Protein AF-0000000066426179 (afdb_homodimer)

Secondary structure (DSSP, 8-state):
-EEE-SHHHHHHHHHHHHHH-TT--HHHHHHHHHHHHHHH--EEEEEEETTEEEEEEEEEE---TT-SSEEEEEEEEE-GGGTTSSHHHHHHHHHHHHHHHTT--EEEEEEETT-HHHHHIIIIIT--EEEEEEEEEE---/-EEE-SHHHHHHHHHHHHHH-TT--HHHHHHHHHHHHHHH--EEEEEEETTEEEEEEEEEE---TT-SSEEEEEEEEE-GGGTTSSHHHHHHHHHHHHHHHTT--EEEEEEETT-HHHHHIIIIIT--EEEEEEEEEE---

Nearest PDB structures (foldseek):
  3bj7-assembly2_C  TM=7.768E-01  e=8.039E-07  Mus musculus
  2fxf-assembly1_B  TM=7.126E-01  e=2.229E-07  Homo sapiens
  2b3v-assembly1_A  TM=7.298E-01  e=7.539E-07  Homo sapiens
  2fxf-assembly1_A  TM=7.348E-01  e=9.139E-07  Homo sapiens
  6yug-assembly1_B  TM=6.912E-01  e=7.113E-06  Cryptosporidium parvum Iowa II

Radius of gyration: 19.31 Å; Cα contacts (8 Å, |Δi|>4): 529; chains: 2; bounding box: 35×58×43 Å

Foldseek 3Di:
DDWDDDLVVLLQCVVQVCVVVVPADSVNSVVVQVVCCVPFVKIKDFDDDPHHTFKMWIWTFDDDDVADGEIEIEDITGHPVCPPVCPSLVVVVVVVVVSVVVPHDYYDYDDDPPPVVVVCCCVVRVPDDDDDDDDDDDPPD/DDWDDDLVVLLQCVVQVCVVVVPADSVNSVVVQVVCCVPFVKIKDFDDDPHHTFKMWIWTFDDDDVADGEIEIEDITGPPVCPPVCPRLVVVVVVVVVSVVVPHDYYDYDDDPPPVVVVCCCVVRVPDDDDDDDDDDDPPD

Solvent-accessible surface area (backbone atoms only — not comparable to full-atom values): 15298 Å² total; per-residue (Å²): 115,42,76,59,78,51,68,70,56,49,61,68,42,39,69,54,50,31,75,73,38,73,87,57,47,71,67,55,47,56,51,46,50,51,49,17,32,74,54,39,57,40,45,38,34,31,36,67,57,98,92,39,74,47,30,39,36,29,33,25,68,42,72,47,90,90,50,64,54,25,36,28,47,76,42,76,41,55,38,79,92,53,60,93,67,55,55,62,59,56,47,52,50,51,51,49,52,52,40,40,74,72,60,31,29,27,41,36,36,72,44,50,68,82,45,55,68,58,50,47,45,39,37,75,74,67,61,32,39,81,51,25,35,28,34,38,34,81,52,61,124,116,44,77,62,80,51,68,70,56,49,62,68,44,39,70,55,51,32,76,74,39,74,86,57,47,71,67,55,48,54,53,46,51,51,50,17,32,75,52,38,58,39,46,39,34,32,36,65,56,98,91,38,75,46,29,39,36,29,33,24,68,43,70,48,90,90,50,65,56,23,36,30,46,76,41,76,42,54,38,77,92,53,61,94,68,54,54,61,60,56,48,52,50,50,51,50,52,51,39,40,74,71,61,29,28,28,39,34,36,68,47,49,69,82,44,55,67,58,50,47,44,39,38,76,73,66,61,32,39,81,52,26,32,28,34,38,33,81,52,59,124

Sequence (282 aa):
MKEIKLKEDLEKIYPLIKQLRNNLSLKDFLDKIQLATQTQHYKLFAYENEGSYKAACGVMPFNVLYHNHCLYICDFVVDEALRGKGIGQAFLKKIQIWAKDQGYEELELSSSFFRTQAHEFYIQKMGFEKSGFVFKKNIKLMKEIKLKEDLEKIYPLIKQLRNNLSLKDFLDKIQLATQTQHYKLFAYENEGSYKAACGVMPFNVLYHNHCLYICDFVVDEALRGKGIGQAFLKKIQIWAKDQGYEELELSSSFFRTQAHEFYIQKMGFEKSGFVFKKNIKL

pLDDT: mean 96.59, std 4.01, range [59.47, 98.81]

Structure (mmCIF, N/CA/C/O backbone):
data_AF-0000000066426179-model_v1
#
loop_
_entity.id
_entity.type
_entity.pdbx_description
1 polymer Acetyltransferase
#
loop_
_atom_site.group_PDB
_atom_site.id
_atom_site.type_symbol
_atom_site.label_atom_id
_atom_site.label_alt_id
_atom_site.label_comp_id
_atom_site.label_asym_id
_atom_site.label_entity_id
_atom_site.label_seq_id
_atom_site.pdbx_PDB_ins_code
_atom_site.Cartn_x
_atom_site.Cartn_y
_atom_site.Cartn_z
_atom_site.occupancy
_atom_site.B_iso_or_equiv
_atom_site.auth_seq_id
_atom_site.auth_comp_id
_atom_site.auth_asym_id
_atom_site.auth_atom_id
_atom_site.pdbx_PDB_model_num
ATOM 1 N N . MET A 1 1 ? -0.173 15.266 19.703 1 93.62 1 MET A N 1
ATOM 2 C CA . MET A 1 1 ? -0.679 14.406 18.641 1 93.62 1 MET A CA 1
ATOM 3 C C . MET A 1 1 ? -2.039 13.82 19.016 1 93.62 1 MET A C 1
ATOM 5 O O . MET A 1 1 ? -2.232 13.352 20.141 1 93.62 1 MET A O 1
ATOM 9 N N . LYS A 1 2 ? -2.947 13.969 18.078 1 94.56 2 LYS A N 1
ATOM 10 C CA . LYS A 1 2 ? -4.297 13.469 18.344 1 94.56 2 LYS A CA 1
ATOM 11 C C . LYS A 1 2 ? -4.844 12.711 17.141 1 94.56 2 LYS A C 1
ATOM 13 O O . LYS A 1 2 ? -4.629 13.125 15.992 1 94.56 2 LYS A O 1
ATOM 18 N N . GLU A 1 3 ? -5.555 11.594 17.453 1 97.25 3 GLU A N 1
ATOM 19 C CA . GLU A 1 3 ? -6.281 10.906 16.391 1 97.25 3 GLU A CA 1
ATOM 20 C C . GLU A 1 3 ? -7.578 11.633 16.047 1 97.25 3 GLU A C 1
ATOM 22 O O . GLU A 1 3 ? -8.344 12 16.938 1 97.25 3 GLU A O 1
ATOM 27 N N . ILE A 1 4 ? -7.832 11.859 14.852 1 97.31 4 ILE A N 1
ATOM 28 C CA . ILE A 1 4 ? -8.992 12.609 14.391 1 97.31 4 ILE A CA 1
ATOM 29 C C . ILE A 1 4 ? -10.109 11.648 14.008 1 97.31 4 ILE A C 1
ATOM 31 O O . ILE A 1 4 ? -9.953 10.836 13.086 1 97.31 4 ILE A O 1
ATOM 35 N N . LYS A 1 5 ? -11.273 11.781 14.617 1 93.94 5 LYS A N 1
ATOM 36 C CA . LYS A 1 5 ? -12.383 10.859 14.367 1 93.94 5 LYS A CA 1
ATOM 37 C C . LYS A 1 5 ? -13.68 11.609 14.094 1 93.94 5 LYS A C 1
ATOM 39 O O . LYS A 1 5 ? -14.516 11.148 13.312 1 93.94 5 LYS A O 1
ATOM 44 N N . LEU A 1 6 ? -13.766 12.773 14.727 1 94.06 6 LEU A N 1
ATOM 45 C CA . LEU A 1 6 ? -15 13.531 14.609 1 94.06 6 LEU A CA 1
ATOM 46 C C . LEU A 1 6 ? -15.07 14.258 13.266 1 94.06 6 LEU A C 1
ATOM 48 O O . LEU A 1 6 ? -14.062 14.812 12.812 1 94.06 6 LEU A O 1
ATOM 52 N N . LYS A 1 7 ? -16.25 14.297 12.734 1 95.56 7 LYS A N 1
ATOM 53 C CA . LYS A 1 7 ? -16.453 14.945 11.438 1 95.56 7 LYS A CA 1
ATOM 54 C C . LYS A 1 7 ? -16.031 16.406 11.484 1 95.56 7 LYS A C 1
ATOM 56 O O . LYS A 1 7 ? -15.422 16.922 10.539 1 95.56 7 LYS A O 1
ATOM 61 N N . GLU A 1 8 ? -16.344 17.062 12.539 1 95.31 8 GLU A N 1
ATOM 62 C CA . GLU A 1 8 ? -16 18.484 12.672 1 95.31 8 GLU A CA 1
ATOM 63 C C . GLU A 1 8 ? -14.492 18.688 12.609 1 95.31 8 GLU A C 1
ATOM 65 O O . GLU A 1 8 ? -14.016 19.672 12.023 1 95.31 8 GLU A O 1
ATOM 70 N N . ASP A 1 9 ? -13.75 17.859 13.234 1 96 9 ASP A N 1
ATOM 71 C CA . ASP A 1 9 ? -12.297 17.953 13.211 1 96 9 ASP A CA 1
ATOM 72 C C . ASP A 1 9 ? -11.742 17.641 11.82 1 96 9 ASP A C 1
ATOM 74 O O . ASP A 1 9 ? -10.758 18.234 11.391 1 96 9 ASP A O 1
ATOM 78 N N . LEU A 1 10 ? -12.438 16.688 11.156 1 97.75 10 LEU A N 1
ATOM 79 C CA . LEU A 1 10 ? -12.039 16.359 9.789 1 97.75 10 LEU A CA 1
ATOM 80 C C . LEU A 1 10 ? -12.203 17.578 8.875 1 97.75 10 LEU A C 1
ATOM 82 O O . LEU A 1 10 ? -11.336 17.859 8.039 1 97.75 10 LEU A O 1
ATOM 86 N N . GLU A 1 11 ? -13.25 18.266 9.047 1 97.56 11 GLU A N 1
ATOM 87 C CA . GLU A 1 11 ? -13.492 19.469 8.258 1 97.56 11 GLU A CA 1
ATOM 88 C C . GLU A 1 11 ? -12.445 20.531 8.547 1 97.56 11 GLU A C 1
ATOM 90 O O . GLU A 1 11 ? -12.008 21.25 7.641 1 97.56 11 GLU A O 1
ATOM 95 N N . LYS A 1 12 ? -12.016 20.625 9.773 1 95.94 12 LYS A N 1
ATOM 96 C CA . LYS A 1 12 ? -11.031 21.609 10.188 1 95.94 12 LYS A CA 1
ATOM 97 C C . LYS A 1 12 ? -9.648 21.281 9.625 1 95.94 12 LYS A C 1
ATOM 99 O O . LYS A 1 12 ? -8.859 22.172 9.328 1 95.94 12 LYS A O 1
ATOM 104 N N . ILE A 1 13 ? -9.406 20.031 9.445 1 97.31 13 ILE A N 1
ATOM 105 C CA . ILE A 1 13 ? -8.078 19.609 9.016 1 97.31 13 ILE A CA 1
ATOM 106 C C . ILE A 1 13 ? -8 19.609 7.492 1 97.31 13 ILE A C 1
ATOM 108 O O . ILE A 1 13 ? -6.91 19.578 6.922 1 97.31 13 ILE A O 1
ATOM 112 N N . TYR A 1 14 ? -9.125 19.703 6.832 1 97.62 14 TYR A N 1
ATOM 113 C CA . TYR A 1 14 ? -9.242 19.562 5.387 1 97.62 14 TYR A CA 1
ATOM 114 C C . TYR A 1 14 ? -8.352 20.562 4.66 1 97.62 14 TYR A C 1
ATOM 116 O O . TYR A 1 14 ? -7.66 20.203 3.703 1 97.62 14 TYR A O 1
ATOM 124 N N . PRO A 1 15 ? -8.273 21.812 5.129 1 96.81 15 PRO A N 1
ATOM 125 C CA . PRO A 1 15 ? -7.398 22.75 4.422 1 96.81 15 PRO A CA 1
ATOM 126 C C . PRO A 1 15 ? -5.938 22.297 4.402 1 96.81 15 PRO A C 1
ATOM 128 O O . PRO A 1 15 ? -5.223 22.562 3.432 1 96.81 15 PRO A O 1
ATOM 131 N N . LEU A 1 16 ? -5.562 21.656 5.395 1 97.31 16 LEU A N 1
ATOM 132 C CA . LEU A 1 16 ? -4.207 21.109 5.461 1 97.31 16 LEU A CA 1
ATOM 133 C C . LEU A 1 16 ? -4.039 19.969 4.477 1 97.31 16 LEU A C 1
ATOM 135 O O . LEU A 1 16 ? -3.064 19.922 3.723 1 97.31 16 LEU A O 1
ATOM 139 N N . ILE A 1 17 ? -4.992 19.016 4.445 1 98.12 17 ILE A N 1
ATOM 140 C CA . ILE A 1 17 ? -4.965 17.875 3.551 1 98.12 17 ILE A CA 1
ATOM 141 C C . ILE A 1 17 ? -4.973 18.344 2.1 1 98.12 17 ILE A C 1
ATOM 143 O O . ILE A 1 17 ? -4.316 17.75 1.241 1 98.12 17 ILE A O 1
ATOM 147 N N . LYS A 1 18 ? -5.633 19.391 1.866 1 97.88 18 LYS A N 1
ATOM 148 C CA . LYS A 1 18 ? -5.758 19.938 0.52 1 97.88 18 LYS A CA 1
ATOM 149 C C . LYS A 1 18 ? -4.402 20.391 -0.017 1 97.88 18 LYS A C 1
ATOM 151 O O . LYS A 1 18 ? -4.168 20.375 -1.228 1 97.88 18 LYS A O 1
ATOM 156 N N . GLN A 1 19 ? -3.514 20.812 0.847 1 97.44 19 GLN A N 1
ATOM 157 C CA . GLN A 1 19 ? -2.168 21.188 0.425 1 97.44 19 GLN A CA 1
ATOM 158 C C . GLN A 1 19 ? -1.434 20 -0.181 1 97.44 19 GLN A C 1
ATOM 160 O O . GLN A 1 19 ? -0.582 20.156 -1.056 1 97.44 19 GLN A O 1
ATOM 165 N N . LEU A 1 20 ? -1.775 18.797 0.271 1 96.88 20 LEU A N 1
ATOM 166 C CA . LEU A 1 20 ? -1.165 17.562 -0.194 1 96.88 20 LEU A CA 1
ATOM 167 C C . LEU A 1 20 ? -1.936 16.984 -1.377 1 96.88 20 LEU A C 1
ATOM 169 O O . LEU A 1 20 ? -1.336 16.469 -2.326 1 96.88 20 LEU A O 1
ATOM 173 N N . ARG A 1 21 ? -3.234 17.047 -1.264 1 97.38 21 ARG A N 1
ATOM 174 C CA . ARG A 1 21 ? -4.18 16.547 -2.254 1 97.38 21 ARG A CA 1
ATOM 175 C C . ARG A 1 21 ? -4.984 17.688 -2.871 1 97.38 21 ARG A C 1
ATOM 177 O O . ARG A 1 21 ? -6.16 17.859 -2.551 1 97.38 21 ARG A O 1
ATOM 184 N N . ASN A 1 22 ? -4.438 18.312 -3.756 1 94.94 22 ASN A N 1
ATOM 185 C CA . ASN A 1 22 ? -4.98 19.578 -4.23 1 94.94 22 ASN A CA 1
ATOM 186 C C . ASN A 1 22 ? -6.27 19.375 -5.02 1 94.94 22 ASN A C 1
ATOM 188 O O . ASN A 1 22 ? -7.094 20.297 -5.113 1 94.94 22 ASN A O 1
ATOM 192 N N . ASN A 1 23 ? -6.543 18.156 -5.52 1 94.81 23 ASN A N 1
ATOM 193 C CA . ASN A 1 23 ? -7.73 17.922 -6.328 1 94.81 23 ASN A CA 1
ATOM 194 C C . ASN A 1 23 ? -8.82 17.203 -5.535 1 94.81 23 ASN A C 1
ATOM 196 O O . ASN A 1 23 ? -9.812 16.75 -6.102 1 94.81 23 ASN A O 1
ATOM 200 N N . LEU A 1 24 ? -8.656 17.109 -4.324 1 97.62 24 LEU A N 1
ATOM 201 C CA . LEU A 1 24 ? -9.586 16.391 -3.467 1 97.62 24 LEU A CA 1
ATOM 202 C C . LEU A 1 24 ? -10.633 17.328 -2.873 1 97.62 24 LEU A C 1
ATOM 204 O O . LEU A 1 24 ? -10.281 18.266 -2.145 1 97.62 24 LEU A O 1
ATOM 208 N N . SER A 1 25 ? -11.906 17.156 -3.127 1 98.12 25 SER A N 1
ATOM 209 C CA . SER A 1 25 ? -12.977 17.953 -2.535 1 98.12 25 SER A CA 1
ATOM 210 C C . SER A 1 25 ? -13.227 17.562 -1.084 1 98.12 25 SER A C 1
ATOM 212 O O . SER A 1 25 ? -12.836 16.469 -0.661 1 98.12 25 SER A O 1
ATOM 214 N N . LEU A 1 26 ? -13.867 18.422 -0.379 1 98.19 26 LEU A N 1
ATOM 215 C CA . LEU A 1 26 ? -14.219 18.109 1.003 1 98.19 26 LEU A CA 1
ATOM 216 C C . LEU A 1 26 ? -15.109 16.875 1.074 1 98.19 26 LEU A C 1
ATOM 218 O O . LEU A 1 26 ? -14.891 16 1.912 1 98.19 26 LEU A O 1
ATOM 222 N N . LYS A 1 27 ? -16.062 16.812 0.194 1 98.12 27 LYS A N 1
ATOM 223 C CA . LYS A 1 27 ? -16.969 15.672 0.171 1 98.12 27 LYS A CA 1
ATOM 224 C C . LYS A 1 27 ? -16.203 14.375 -0.084 1 98.12 27 LYS A C 1
ATOM 226 O O . LYS A 1 27 ? -16.406 13.383 0.627 1 98.12 27 LYS A O 1
ATOM 231 N N . ASP A 1 28 ? -15.359 14.359 -1.088 1 97.81 28 ASP A N 1
ATOM 232 C CA . ASP A 1 28 ? -14.57 13.172 -1.404 1 97.81 28 ASP A CA 1
ATOM 233 C C . ASP A 1 28 ? -13.648 12.797 -0.241 1 97.81 28 ASP A C 1
ATOM 235 O O . ASP A 1 28 ? -13.469 11.617 0.053 1 97.81 28 ASP A O 1
ATOM 239 N N . PHE A 1 29 ? -13.055 13.891 0.283 1 98.44 29 PHE A N 1
ATOM 240 C CA . PHE A 1 29 ? -12.188 13.664 1.438 1 98.44 29 PHE A CA 1
ATOM 241 C C . PHE A 1 29 ? -12.938 12.914 2.535 1 98.44 29 PHE A C 1
ATOM 243 O O . PHE A 1 29 ? -12.484 11.875 3.004 1 98.44 29 PHE A O 1
ATOM 250 N N . LEU A 1 30 ? -14.055 13.344 2.912 1 98.31 30 LEU A N 1
ATOM 251 C CA . LEU A 1 30 ? -14.844 12.742 3.98 1 98.31 30 LEU A CA 1
ATOM 252 C C . LEU A 1 30 ? -15.289 11.336 3.598 1 98.31 30 LEU A C 1
ATOM 254 O O . LEU A 1 30 ? -15.219 10.414 4.414 1 98.31 30 LEU A O 1
ATOM 258 N N . ASP A 1 31 ? -15.695 11.125 2.385 1 97.94 31 ASP A N 1
ATOM 259 C CA . ASP A 1 31 ? -16.141 9.82 1.907 1 97.94 31 ASP A CA 1
ATOM 260 C C . ASP A 1 31 ? -14.984 8.812 1.929 1 97.94 31 ASP A C 1
ATOM 262 O O . ASP A 1 31 ? -15.148 7.676 2.367 1 97.94 31 ASP A O 1
ATOM 266 N N . LYS A 1 32 ? -13.891 9.273 1.475 1 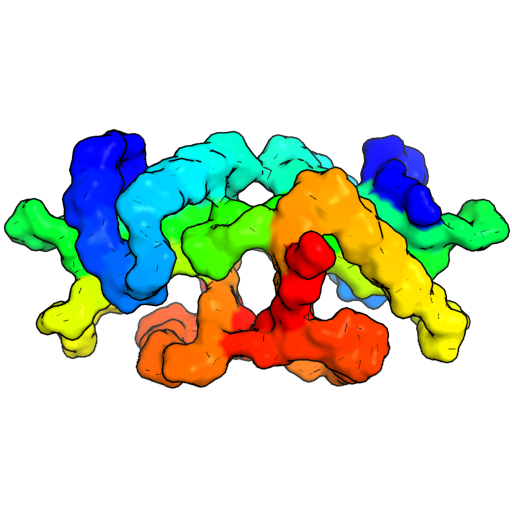98 32 LYS A N 1
ATOM 267 C CA . LYS A 1 32 ? -12.734 8.383 1.376 1 98 32 LYS A CA 1
ATOM 268 C C . LYS A 1 32 ? -12.227 7.988 2.758 1 98 32 LYS A C 1
ATOM 270 O O . LYS A 1 32 ? -11.867 6.832 2.988 1 98 32 LYS A O 1
ATOM 275 N N . ILE A 1 33 ? -12.133 8.945 3.646 1 98 33 ILE A N 1
ATOM 276 C CA . ILE A 1 33 ? -11.68 8.648 5 1 98 33 ILE A CA 1
ATOM 277 C C . ILE A 1 33 ? -12.625 7.637 5.648 1 98 33 ILE A C 1
ATOM 279 O O . ILE A 1 33 ? -12.18 6.68 6.285 1 98 33 ILE A O 1
ATOM 283 N N . GLN A 1 34 ? -13.867 7.879 5.484 1 97.5 3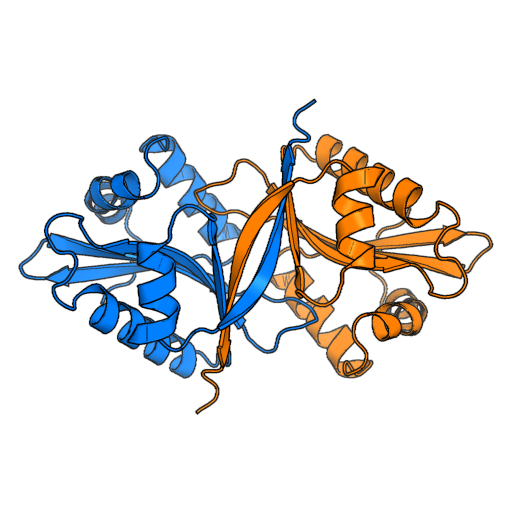4 GLN A N 1
ATOM 284 C CA . GLN A 1 34 ? -14.859 6.961 6.043 1 97.5 34 GLN A CA 1
ATOM 285 C C . GLN A 1 34 ? -14.672 5.551 5.488 1 97.5 34 GLN A C 1
ATOM 287 O O . GLN A 1 34 ? -14.641 4.578 6.246 1 97.5 34 GLN A O 1
ATOM 292 N N . LEU A 1 35 ? -14.555 5.477 4.215 1 97.19 35 LEU A N 1
ATOM 293 C CA . LEU A 1 35 ? -14.375 4.18 3.57 1 97.19 35 LEU A CA 1
ATOM 294 C C . LEU A 1 35 ? -13.102 3.498 4.062 1 97.19 35 LEU A C 1
ATOM 296 O O . LEU A 1 35 ? -13.133 2.328 4.457 1 97.19 35 LEU A O 1
ATOM 300 N N . ALA A 1 36 ? -12.039 4.234 4.043 1 97.44 36 ALA A N 1
ATOM 301 C CA . ALA A 1 36 ? -10.75 3.684 4.441 1 97.44 36 ALA A CA 1
ATOM 302 C C . ALA A 1 36 ? -10.773 3.229 5.898 1 97.44 36 ALA A C 1
ATOM 304 O O . ALA A 1 36 ? -10.227 2.174 6.234 1 97.44 36 ALA A O 1
ATOM 305 N N . THR A 1 37 ? -11.344 4.062 6.75 1 97.38 37 THR A N 1
ATOM 306 C CA . THR A 1 37 ? -11.445 3.727 8.164 1 97.38 37 THR A CA 1
ATOM 307 C C . THR A 1 37 ? -12.234 2.436 8.359 1 97.38 37 THR A C 1
ATOM 309 O O . THR A 1 37 ? -11.812 1.554 9.117 1 97.38 37 THR A O 1
ATOM 312 N N . GLN A 1 38 ? -13.266 2.273 7.645 1 95.62 38 GLN A N 1
ATOM 313 C CA . GLN A 1 38 ? -14.188 1.157 7.82 1 95.62 38 GLN A CA 1
ATOM 314 C C . GLN A 1 38 ? -13.625 -0.124 7.215 1 95.62 38 GLN A C 1
ATOM 316 O O . GLN A 1 38 ? -13.891 -1.222 7.707 1 95.62 38 GLN A O 1
ATOM 321 N N . THR A 1 39 ? -12.82 0.035 6.238 1 95.38 39 THR A N 1
ATOM 322 C CA . THR A 1 39 ? -12.477 -1.157 5.473 1 95.38 39 THR A CA 1
ATOM 323 C C . THR A 1 39 ? -11.016 -1.543 5.703 1 95.38 39 THR A C 1
ATOM 325 O O . THR A 1 39 ? -10.633 -2.689 5.473 1 95.38 39 THR A O 1
ATOM 328 N N . GLN A 1 40 ? -10.227 -0.586 6.129 1 96.69 40 GLN A N 1
ATOM 329 C CA . GLN A 1 40 ? -8.805 -0.89 6.18 1 96.69 40 GLN A CA 1
ATOM 330 C C . GLN A 1 40 ? -8.172 -0.357 7.465 1 96.69 40 GLN A C 1
ATOM 332 O O . GLN A 1 40 ? -6.949 -0.242 7.562 1 96.69 40 GLN A O 1
ATOM 337 N N . HIS A 1 41 ? -8.977 0.125 8.383 1 97.12 41 HIS A N 1
ATOM 338 C CA . HIS A 1 41 ? -8.531 0.587 9.695 1 97.12 41 HIS A CA 1
ATOM 339 C C . HIS A 1 41 ? -7.594 1.781 9.57 1 97.12 41 HIS A C 1
ATOM 341 O O . HIS A 1 41 ? -6.586 1.86 10.281 1 97.12 41 HIS A O 1
ATOM 347 N N . TYR A 1 42 ? -7.934 2.566 8.617 1 97.88 42 TYR A N 1
ATOM 348 C CA . TYR A 1 42 ? -7.23 3.832 8.445 1 97.88 42 TYR A CA 1
ATOM 349 C C . TYR A 1 42 ? -7.418 4.727 9.664 1 97.88 42 TYR A C 1
ATOM 351 O O . TYR A 1 42 ? -8.508 4.777 10.242 1 97.88 42 TYR A O 1
ATOM 359 N N . LYS A 1 43 ? -6.355 5.402 10.07 1 98.44 43 LYS A N 1
ATOM 360 C CA . LYS A 1 43 ? -6.387 6.41 11.125 1 98.44 43 LYS A CA 1
ATOM 361 C C . LYS A 1 43 ? -5.727 7.707 10.664 1 98.44 43 LYS A C 1
ATOM 363 O O . LYS A 1 43 ? -4.695 7.68 9.992 1 98.44 43 LYS A O 1
ATOM 368 N N . LEU A 1 44 ? -6.316 8.781 11.008 1 98.69 44 LEU A N 1
ATOM 369 C CA . LEU A 1 44 ? -5.742 10.102 10.758 1 98.69 44 LEU A CA 1
ATOM 370 C C . LEU A 1 44 ? -5.316 10.766 12.062 1 98.69 44 LEU A C 1
ATOM 372 O O . LEU A 1 44 ? -6.109 10.867 13 1 98.69 44 LEU A O 1
ATOM 376 N N . PHE A 1 45 ? -4.043 11.125 12.078 1 98.69 45 PHE A N 1
ATOM 377 C CA . PHE A 1 45 ? -3.5 11.852 13.227 1 98.69 45 PHE A CA 1
ATOM 378 C C . PHE A 1 45 ? -3.191 13.297 12.859 1 98.69 45 PHE A C 1
ATOM 380 O O . PHE A 1 45 ? -2.863 13.586 11.703 1 98.69 45 PHE A O 1
ATOM 387 N N . ALA A 1 46 ? -3.27 14.148 13.805 1 98.12 46 ALA A N 1
ATOM 388 C CA . ALA A 1 46 ? -2.926 15.555 13.625 1 98.12 46 ALA A CA 1
ATOM 389 C C . ALA A 1 46 ? -1.967 16.031 14.711 1 98.12 46 ALA A C 1
ATOM 391 O O . ALA A 1 46 ? -2.031 15.562 15.852 1 98.12 46 ALA A O 1
ATOM 392 N N . TYR A 1 47 ? -1.046 16.844 14.273 1 96.88 47 TYR A N 1
ATOM 393 C CA . TYR A 1 47 ? -0.235 17.609 15.203 1 96.88 47 TYR A CA 1
ATOM 394 C C . TYR A 1 47 ? -0.875 18.969 15.492 1 96.88 47 TYR A C 1
ATOM 396 O O . TYR A 1 47 ? -0.997 19.812 14.594 1 96.88 47 TYR A O 1
ATOM 404 N N . GLU A 1 48 ? -1.276 19.109 16.719 1 91.38 48 GLU A N 1
ATOM 405 C CA . GLU A 1 48 ? -1.938 20.344 17.125 1 91.38 48 GLU A CA 1
ATOM 406 C C . GLU A 1 48 ? -1 21.234 17.922 1 91.38 48 GLU A C 1
ATOM 408 O O . GLU A 1 48 ? -0.3 20.766 18.828 1 91.38 48 GLU A O 1
ATOM 413 N N . ASN A 1 49 ? -0.901 22.453 17.484 1 87 49 ASN A N 1
ATOM 414 C CA . ASN A 1 49 ? -0.169 23.484 18.203 1 87 49 ASN A CA 1
ATOM 415 C C . ASN A 1 49 ? -0.94 24.797 18.25 1 87 49 ASN A C 1
ATOM 417 O O . ASN A 1 49 ? -1.376 25.297 17.203 1 87 49 ASN A O 1
ATOM 421 N N . GLU A 1 50 ? -1.111 25.375 19.5 1 86.81 50 GLU A N 1
ATOM 422 C CA . GLU A 1 50 ? -1.774 26.656 19.719 1 86.81 50 GLU A CA 1
ATOM 423 C C . GLU A 1 50 ? -3.172 26.672 19.109 1 86.81 50 GLU A C 1
ATOM 425 O O . GLU A 1 50 ? -3.547 27.625 18.422 1 86.81 50 GLU A O 1
ATOM 430 N N . GLY A 1 51 ? -3.918 25.531 19.062 1 83.62 51 GLY A N 1
ATOM 431 C CA . GLY A 1 51 ? -5.328 25.453 18.703 1 83.62 51 GLY A CA 1
ATOM 432 C C . GLY A 1 51 ? -5.559 25.156 17.234 1 83.62 51 GLY A C 1
ATOM 433 O O . GLY A 1 51 ? -6.699 25.172 16.766 1 83.62 51 GLY A O 1
ATOM 434 N N . SER A 1 52 ? -4.492 25.047 16.5 1 90.06 52 SER A N 1
ATOM 435 C CA . SER A 1 52 ? -4.641 24.734 15.086 1 90.06 52 SER A CA 1
ATOM 436 C C . SER A 1 52 ? -3.873 23.469 14.711 1 90.06 52 SER A C 1
ATOM 438 O O . SER A 1 52 ? -2.896 23.109 15.375 1 90.06 52 SER A O 1
ATOM 440 N N . TYR A 1 53 ? -4.355 22.844 13.672 1 94.62 53 TYR A N 1
ATOM 441 C CA . TYR A 1 53 ? -3.648 21.672 13.148 1 94.62 53 TYR A CA 1
ATOM 442 C C . TYR A 1 53 ? -2.514 22.094 12.219 1 94.62 53 TYR A C 1
ATOM 444 O O . TYR A 1 53 ? -2.742 22.781 11.227 1 94.62 53 TYR A O 1
ATOM 452 N N . LYS A 1 54 ? -1.297 21.688 12.531 1 97 54 LYS A N 1
ATOM 453 C CA . LYS A 1 54 ? -0.114 22.141 11.797 1 97 54 LYS A CA 1
ATOM 454 C C . LYS A 1 54 ? 0.403 21.047 10.875 1 97 54 LYS A C 1
ATOM 456 O O . LYS A 1 54 ? 1.126 21.312 9.914 1 97 54 LYS A O 1
ATOM 461 N N . ALA A 1 55 ? 0.057 19.844 11.188 1 98.44 55 ALA A N 1
ATOM 462 C CA . ALA A 1 55 ? 0.452 18.703 10.383 1 98.44 55 ALA A CA 1
ATOM 463 C C . ALA A 1 55 ? -0.56 17.562 10.516 1 98.44 55 ALA A C 1
ATOM 465 O O . ALA A 1 55 ? -1.346 17.531 11.461 1 98.44 55 ALA A O 1
ATOM 466 N N . ALA A 1 56 ? -0.589 16.688 9.547 1 98.56 56 ALA A N 1
ATOM 467 C CA . ALA A 1 56 ? -1.479 15.523 9.531 1 98.56 56 ALA A CA 1
ATOM 468 C C . ALA A 1 56 ? -0.778 14.297 8.953 1 98.56 56 ALA A C 1
ATOM 470 O O . ALA A 1 56 ? 0.098 14.43 8.094 1 98.56 56 ALA A O 1
ATOM 471 N N . CYS A 1 57 ? -1.157 13.172 9.453 1 98.75 57 CYS A N 1
ATOM 472 C CA . CYS A 1 57 ? -0.591 11.906 9 1 98.75 57 CYS A CA 1
ATOM 473 C C . CYS A 1 57 ? -1.652 10.812 8.969 1 98.75 57 CYS A C 1
ATOM 475 O O . CYS A 1 57 ? -2.27 10.516 9.992 1 98.75 57 CYS A O 1
ATOM 477 N N . GLY A 1 58 ? -1.931 10.336 7.828 1 98.69 58 GLY A N 1
ATOM 478 C CA . GLY A 1 58 ? -2.77 9.156 7.684 1 98.69 58 GLY A CA 1
ATOM 479 C C . GLY A 1 58 ? -1.98 7.859 7.668 1 98.69 58 GLY A C 1
ATOM 480 O O . GLY A 1 58 ? -0.917 7.781 7.051 1 98.69 58 GLY A O 1
ATOM 481 N N . VAL A 1 59 ? -2.492 6.867 8.391 1 98.81 59 VAL A N 1
ATOM 482 C CA . VAL A 1 59 ? -1.784 5.59 8.453 1 98.81 59 VAL A CA 1
ATOM 483 C C . VAL A 1 59 ? -2.785 4.441 8.398 1 98.81 59 VAL A C 1
ATOM 485 O O . VAL A 1 59 ? -3.969 4.621 8.695 1 98.81 59 VAL A O 1
ATOM 488 N N . MET A 1 60 ? -2.305 3.307 7.988 1 98.44 60 MET A N 1
ATOM 489 C CA . MET A 1 60 ? -3.1 2.084 8.039 1 98.44 60 MET A CA 1
ATOM 490 C C . MET A 1 60 ? -2.203 0.854 8.117 1 98.44 60 MET A C 1
ATOM 492 O O . MET A 1 60 ? -1.055 0.889 7.676 1 98.44 60 MET A O 1
ATOM 496 N N . PRO A 1 61 ? -2.725 -0.22 8.766 1 98.31 61 PRO A N 1
ATOM 497 C CA . PRO A 1 61 ? -1.974 -1.474 8.672 1 98.31 61 PRO A CA 1
ATOM 498 C C . PRO A 1 61 ? -1.727 -1.909 7.23 1 98.31 61 PRO A C 1
ATOM 500 O O . PRO A 1 61 ? -2.572 -1.684 6.363 1 98.31 61 PRO A O 1
ATOM 503 N N . PHE A 1 62 ? -0.623 -2.451 7 1 98.38 62 PHE A N 1
ATOM 504 C CA . PHE A 1 62 ? -0.248 -2.975 5.691 1 98.38 62 PHE A CA 1
ATOM 505 C C . PHE A 1 62 ? 0.157 -4.441 5.789 1 98.38 62 PHE A C 1
ATOM 507 O O . PHE A 1 62 ? 1.346 -4.766 5.754 1 98.38 62 PHE A O 1
ATOM 514 N N . ASN A 1 63 ? -0.864 -5.293 5.84 1 97.06 63 ASN A N 1
ATOM 515 C CA . ASN A 1 63 ? -0.659 -6.727 6.023 1 97.06 63 ASN A CA 1
ATOM 516 C C . ASN A 1 63 ? -0.436 -7.434 4.691 1 97.06 63 ASN A C 1
ATOM 518 O O . ASN A 1 63 ? -1.392 -7.879 4.055 1 97.06 63 ASN A O 1
ATOM 522 N N . VAL A 1 64 ? 0.791 -7.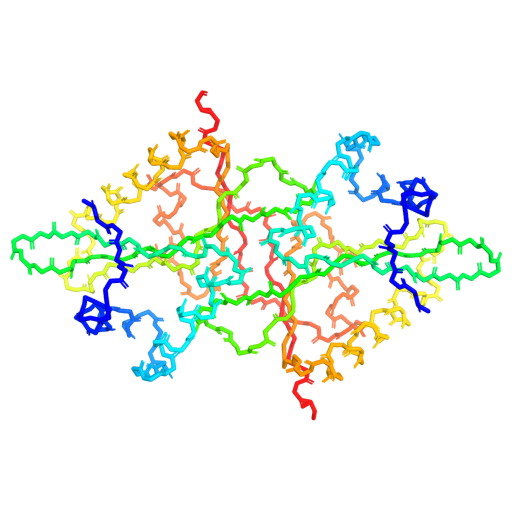523 4.332 1 96.44 64 VAL A N 1
ATOM 523 C CA . VAL A 1 64 ? 1.21 -8.203 3.109 1 96.44 64 VAL A CA 1
ATOM 524 C C . VAL A 1 64 ? 2.201 -9.312 3.449 1 96.44 64 VAL A C 1
ATOM 526 O O . VAL A 1 64 ? 2.684 -9.398 4.582 1 96.44 64 VAL A O 1
ATOM 529 N N . LEU A 1 65 ? 2.527 -10.086 2.494 1 96.88 65 LEU A N 1
ATOM 530 C CA . LEU A 1 65 ? 3.287 -11.305 2.754 1 96.88 65 LEU A CA 1
ATOM 531 C C . LEU A 1 65 ? 4.758 -10.992 2.992 1 96.88 65 LEU A C 1
ATOM 533 O O . LEU A 1 65 ? 5.488 -11.797 3.574 1 96.88 65 LEU A O 1
ATOM 537 N N . TYR A 1 66 ? 5.223 -9.844 2.568 1 94.94 66 TYR A N 1
ATOM 538 C CA . TYR A 1 66 ? 6.652 -9.57 2.67 1 94.94 66 TYR A CA 1
ATOM 539 C C . TYR A 1 66 ? 6.953 -8.688 3.873 1 94.94 66 TYR A C 1
ATOM 541 O O . TYR A 1 66 ? 8.094 -8.273 4.074 1 94.94 66 TYR A O 1
ATOM 549 N N . HIS A 1 67 ? 5.988 -8.352 4.652 1 94.56 67 HIS A N 1
ATOM 550 C CA . HIS A 1 67 ? 6.199 -7.543 5.848 1 94.56 67 HIS A CA 1
ATOM 551 C C . HIS A 1 67 ? 5.781 -8.297 7.105 1 94.56 67 HIS A C 1
ATOM 553 O O . HIS A 1 67 ? 4.988 -9.234 7.035 1 94.56 67 HIS A O 1
ATOM 559 N N . ASN A 1 68 ? 6.434 -7.871 8.125 1 92.88 68 ASN A N 1
ATOM 560 C CA . ASN A 1 68 ? 5.969 -8.25 9.453 1 92.88 68 ASN A CA 1
ATOM 561 C C . ASN A 1 68 ? 5.367 -7.062 10.195 1 92.88 68 ASN A C 1
ATOM 563 O O . ASN A 1 68 ? 6.066 -6.098 10.508 1 92.88 68 ASN A O 1
ATOM 567 N N . HIS A 1 69 ? 4.094 -7.043 10.484 1 95.56 69 HIS A N 1
ATOM 568 C CA . HIS A 1 69 ? 3.395 -6 11.227 1 95.56 69 HIS A CA 1
ATOM 569 C C . HIS A 1 69 ? 3.812 -4.613 10.758 1 95.56 69 HIS A C 1
ATOM 571 O O . HIS A 1 69 ? 4.395 -3.844 11.523 1 95.56 69 HIS A O 1
ATOM 577 N N . CYS A 1 70 ? 3.459 -4.281 9.586 1 98.38 70 CYS A N 1
ATOM 578 C CA . CYS A 1 70 ? 3.871 -3.041 8.938 1 98.38 70 CYS A CA 1
ATOM 579 C C . CYS A 1 70 ? 2.762 -1.999 9 1 98.38 70 CYS A C 1
ATOM 581 O O . CYS A 1 70 ? 1.586 -2.326 8.828 1 98.38 70 CYS A O 1
ATOM 583 N N . LEU A 1 71 ? 3.166 -0.801 9.344 1 98.75 71 LEU A N 1
ATOM 584 C CA . LEU A 1 71 ? 2.281 0.354 9.242 1 98.75 71 LEU A CA 1
ATOM 585 C C . LEU A 1 71 ? 2.59 1.166 7.984 1 98.75 71 LEU A C 1
ATOM 587 O O . LEU A 1 71 ? 3.738 1.546 7.754 1 98.75 71 LEU A O 1
ATOM 591 N N . TYR A 1 72 ? 1.604 1.395 7.176 1 98.81 72 TYR A N 1
ATOM 592 C CA . TYR A 1 72 ? 1.74 2.203 5.973 1 98.81 72 TYR A CA 1
ATOM 593 C C . TYR A 1 72 ? 1.367 3.656 6.246 1 98.81 72 TYR A C 1
ATOM 595 O O . TYR A 1 72 ? 0.311 3.936 6.816 1 98.81 72 TYR A O 1
ATOM 603 N N . ILE A 1 73 ? 2.219 4.527 5.91 1 98.75 73 ILE A N 1
ATOM 604 C CA . ILE A 1 73 ? 1.927 5.953 5.973 1 98.75 73 ILE A CA 1
ATOM 605 C C . ILE A 1 73 ? 1.311 6.41 4.648 1 98.75 73 ILE A C 1
ATOM 607 O O . ILE A 1 73 ? 1.996 6.473 3.627 1 98.75 73 ILE A O 1
ATOM 611 N N . CYS A 1 74 ? 0.075 6.77 4.66 1 97.75 74 CYS A N 1
ATOM 612 C CA . CYS A 1 74 ? -0.717 7.109 3.48 1 97.75 74 CYS A CA 1
ATOM 613 C C . CYS A 1 74 ? -0.494 8.562 3.072 1 97.75 74 CYS A C 1
ATOM 615 O O . CYS A 1 74 ? -0.412 8.867 1.882 1 97.75 74 CYS A O 1
ATOM 617 N N . ASP A 1 75 ? -0.501 9.336 4.031 1 97.19 75 ASP A N 1
ATOM 618 C CA . ASP A 1 75 ? -0.446 10.781 3.871 1 97.19 75 ASP A CA 1
ATOM 619 C C . ASP A 1 75 ? 0.402 11.422 4.969 1 97.19 75 ASP A C 1
ATOM 621 O O . ASP A 1 75 ? 0.352 11 6.125 1 97.19 75 ASP A O 1
ATOM 625 N N . PHE A 1 76 ? 1.173 12.328 4.59 1 98.31 76 PHE A N 1
ATOM 626 C CA . PHE A 1 76 ? 1.927 13.148 5.523 1 98.31 76 PHE A CA 1
ATOM 627 C C . PHE A 1 76 ? 2.062 14.578 5 1 98.31 76 PHE A C 1
ATOM 629 O O . PHE A 1 76 ? 2.617 14.797 3.922 1 98.31 76 PHE A O 1
ATOM 636 N N . VAL A 1 77 ? 1.532 15.484 5.777 1 98.19 77 VAL A N 1
ATOM 637 C CA . VAL A 1 77 ? 1.563 16.875 5.32 1 98.19 77 VAL A CA 1
ATOM 638 C C . VAL A 1 77 ? 1.823 17.797 6.504 1 98.19 77 VAL A C 1
ATOM 640 O O . VAL A 1 77 ? 1.272 17.609 7.59 1 98.19 77 VAL A O 1
ATOM 643 N N . VAL A 1 78 ? 2.73 18.672 6.363 1 97.88 78 VAL A N 1
ATOM 644 C CA . VAL A 1 78 ? 2.961 19.797 7.246 1 97.88 78 VAL A CA 1
ATOM 645 C C . VAL A 1 78 ? 2.52 21.094 6.555 1 97.88 78 VAL A C 1
ATOM 647 O O . VAL A 1 78 ? 2.768 21.281 5.363 1 97.88 78 VAL A O 1
ATOM 650 N N . ASP A 1 79 ? 1.891 21.922 7.281 1 97.31 79 ASP A N 1
ATOM 651 C CA . ASP A 1 79 ? 1.511 23.219 6.719 1 97.31 79 ASP A CA 1
ATOM 652 C C . ASP A 1 79 ? 2.682 23.859 5.98 1 97.31 79 ASP A C 1
ATOM 654 O O . ASP A 1 79 ? 3.783 23.969 6.52 1 97.31 79 ASP A O 1
ATOM 658 N N . GLU A 1 80 ? 2.383 24.281 4.824 1 95.62 80 GLU A N 1
ATOM 659 C CA . GLU A 1 80 ? 3.42 24.828 3.949 1 95.62 80 GLU A CA 1
ATOM 660 C C . GLU A 1 80 ? 4.145 26 4.609 1 95.62 80 GLU A C 1
ATOM 662 O O . GLU A 1 80 ? 5.355 26.141 4.453 1 95.62 80 GLU A O 1
ATOM 667 N N . ALA A 1 81 ? 3.467 26.781 5.363 1 94.19 81 ALA A N 1
ATOM 668 C CA . ALA A 1 81 ? 4.02 27.984 5.988 1 94.19 81 ALA A CA 1
ATOM 669 C C . ALA A 1 81 ? 4.934 27.625 7.156 1 94.19 81 ALA A C 1
ATOM 671 O O . ALA A 1 81 ? 5.676 28.469 7.656 1 94.19 81 ALA A O 1
ATOM 672 N N . LEU A 1 82 ? 4.941 26.375 7.527 1 94.56 82 LEU A N 1
ATOM 673 C CA . LEU A 1 82 ? 5.66 25.984 8.734 1 94.56 82 LEU A CA 1
ATOM 674 C C . LEU A 1 82 ? 6.727 24.938 8.414 1 94.56 82 LEU A C 1
ATOM 676 O O . LEU A 1 82 ? 7.316 24.359 9.328 1 94.56 82 LEU A O 1
ATOM 680 N N . ARG A 1 83 ? 6.93 24.719 7.203 1 92.62 83 ARG A N 1
ATOM 681 C CA . ARG A 1 83 ? 7.906 23.719 6.797 1 92.62 83 ARG A CA 1
ATOM 682 C C . ARG A 1 83 ? 9.328 24.203 7.043 1 92.62 83 ARG A C 1
ATOM 684 O O . ARG A 1 83 ? 9.578 25.406 7.09 1 92.62 83 ARG A O 1
ATOM 691 N N . GLY A 1 84 ? 10.172 23.219 7.316 1 90.81 84 GLY A N 1
ATOM 692 C CA . GLY A 1 84 ? 11.562 23.547 7.574 1 90.81 84 GLY A CA 1
ATOM 693 C C . GLY A 1 84 ? 11.82 24 9 1 90.81 84 GLY A C 1
ATOM 694 O O . GLY A 1 84 ? 12.891 24.516 9.312 1 90.81 84 GLY A O 1
ATOM 695 N N . LYS A 1 85 ? 10.852 23.781 9.867 1 92.38 85 LYS A N 1
ATOM 696 C CA . LYS A 1 85 ? 10.961 24.234 11.242 1 92.38 85 LYS A CA 1
ATOM 697 C C . LYS A 1 85 ? 11.008 23.062 12.219 1 92.38 85 LYS A C 1
ATOM 699 O O . LYS A 1 85 ? 10.859 23.25 13.43 1 92.38 85 LYS A O 1
ATOM 704 N N . GLY A 1 86 ? 11.039 21.906 11.688 1 95.06 86 GLY A N 1
ATOM 705 C CA . GLY A 1 86 ? 11.211 20.734 12.531 1 95.06 86 GLY A CA 1
ATOM 706 C C . GLY A 1 86 ? 9.898 20.078 12.93 1 95.06 86 GLY A C 1
ATOM 707 O O . GLY A 1 86 ? 9.891 19.047 13.594 1 95.06 86 GLY A O 1
ATOM 708 N N . ILE A 1 87 ? 8.797 20.625 12.57 1 96 87 ILE A N 1
ATOM 709 C CA . ILE A 1 87 ? 7.48 20.125 12.945 1 96 87 ILE A CA 1
ATOM 710 C C . ILE A 1 87 ? 7.266 18.734 12.367 1 96 87 ILE A C 1
ATOM 712 O O . ILE A 1 87 ? 6.789 17.828 13.062 1 96 87 ILE A O 1
ATOM 716 N N . GLY A 1 88 ? 7.621 18.547 11.125 1 97.56 88 GLY A N 1
ATOM 717 C CA . GLY A 1 88 ? 7.457 17.25 10.484 1 97.56 88 GLY A CA 1
ATOM 718 C C . GLY A 1 88 ? 8.227 16.156 11.188 1 97.56 88 GLY A C 1
ATOM 719 O O . GLY A 1 88 ? 7.688 15.062 11.422 1 97.56 88 GLY A O 1
ATOM 720 N N . GLN A 1 89 ? 9.438 16.469 11.508 1 97.69 89 GLN A N 1
ATOM 721 C CA . GLN A 1 89 ? 10.289 15.5 12.188 1 97.69 89 GLN A CA 1
ATOM 722 C C . GLN A 1 89 ? 9.711 15.125 13.547 1 97.69 89 GLN A C 1
ATOM 724 O O . GLN A 1 89 ? 9.609 13.945 13.883 1 97.69 89 GLN A O 1
ATOM 729 N N . ALA A 1 90 ? 9.344 16.125 14.281 1 96.94 90 ALA A N 1
ATOM 730 C CA . ALA A 1 90 ? 8.766 15.891 15.609 1 96.94 90 ALA A CA 1
ATOM 731 C C . ALA A 1 90 ? 7.492 15.062 15.516 1 96.94 90 ALA A C 1
ATOM 733 O O . ALA A 1 90 ? 7.289 14.133 16.297 1 96.94 90 ALA A O 1
ATOM 734 N N . PHE A 1 91 ? 6.676 15.375 14.609 1 98 91 PHE A N 1
ATOM 735 C CA . PHE A 1 91 ? 5.391 14.711 14.438 1 98 91 PHE A CA 1
ATOM 736 C C . PHE A 1 91 ? 5.578 13.266 14 1 98 91 PHE A C 1
ATOM 738 O O . PHE A 1 91 ? 5.008 12.344 14.602 1 98 91 PHE A O 1
ATOM 745 N N . LEU A 1 92 ? 6.387 13 13.023 1 98 92 LEU A N 1
ATOM 746 C CA . LEU A 1 92 ? 6.59 11.641 12.516 1 98 92 LEU A CA 1
ATOM 747 C C . LEU A 1 92 ? 7.285 10.773 13.562 1 98 92 LEU A C 1
ATOM 749 O O . LEU A 1 92 ? 7.031 9.57 13.641 1 98 92 LEU A O 1
ATOM 753 N N . LYS A 1 93 ? 8.109 11.352 14.375 1 98.06 93 LYS A N 1
ATOM 754 C CA . LYS A 1 93 ? 8.695 10.609 15.492 1 98.06 93 LYS A CA 1
ATOM 755 C C . LYS A 1 93 ? 7.617 10.141 16.469 1 98.06 93 LYS A C 1
ATOM 757 O O . LYS A 1 93 ? 7.676 9.016 16.969 1 98.06 93 LYS A O 1
ATOM 762 N N . LYS A 1 94 ? 6.672 11 16.734 1 98.06 94 LYS A N 1
ATOM 763 C CA . LYS A 1 94 ? 5.559 10.609 17.594 1 98.06 94 LYS A CA 1
ATOM 764 C C . LYS A 1 94 ? 4.754 9.477 16.953 1 98.06 94 LYS A C 1
ATOM 766 O O . LYS A 1 94 ? 4.336 8.547 17.656 1 98.06 94 LYS A O 1
ATOM 771 N N . ILE A 1 95 ? 4.531 9.57 15.68 1 98.38 95 ILE A N 1
ATOM 772 C CA . ILE A 1 95 ? 3.836 8.508 14.953 1 98.38 95 ILE A CA 1
ATOM 773 C C . ILE A 1 95 ? 4.609 7.199 15.086 1 98.38 95 ILE A C 1
ATOM 775 O O . ILE A 1 95 ? 4.016 6.145 15.32 1 98.38 95 ILE A O 1
ATOM 779 N N . GLN A 1 96 ? 5.891 7.254 14.961 1 98.38 96 GLN A N 1
ATOM 780 C CA . GLN A 1 96 ? 6.738 6.074 15.078 1 98.38 96 GLN A CA 1
ATOM 781 C C . GLN A 1 96 ? 6.629 5.453 16.469 1 98.38 96 GLN A C 1
ATOM 783 O O . GLN A 1 96 ? 6.523 4.23 16.594 1 98.38 96 GLN A O 1
ATOM 788 N N . ILE A 1 97 ? 6.707 6.258 17.438 1 98.06 97 ILE A N 1
ATOM 789 C CA . ILE A 1 97 ? 6.582 5.777 18.812 1 98.06 97 ILE A CA 1
ATOM 790 C C . ILE A 1 97 ? 5.227 5.102 19 1 98.06 97 ILE A C 1
ATOM 792 O O . ILE A 1 97 ? 5.145 4.004 19.562 1 98.06 97 ILE A O 1
ATOM 796 N N . TRP A 1 98 ? 4.168 5.746 18.578 1 98.25 98 TRP A N 1
ATOM 797 C CA . TRP A 1 98 ? 2.828 5.172 18.641 1 98.25 98 TRP A CA 1
ATOM 798 C C . TRP A 1 98 ? 2.781 3.822 17.938 1 98.25 98 TRP A C 1
ATOM 800 O O . TRP A 1 98 ? 2.217 2.857 18.453 1 98.25 98 TRP A O 1
ATOM 810 N N . ALA A 1 99 ? 3.338 3.771 16.75 1 98.5 99 ALA A N 1
ATOM 811 C CA . ALA A 1 99 ? 3.371 2.541 15.961 1 98.5 99 ALA A CA 1
ATOM 812 C C . ALA A 1 99 ? 4.051 1.414 16.734 1 98.5 99 ALA A C 1
ATOM 814 O O . ALA A 1 99 ? 3.535 0.296 16.797 1 98.5 99 ALA A O 1
ATOM 815 N N . LYS A 1 100 ? 5.164 1.72 17.328 1 98.06 100 LYS A N 1
ATOM 816 C CA . LYS A 1 100 ? 5.883 0.731 18.125 1 98.06 100 LYS A CA 1
ATOM 817 C C . LYS A 1 100 ? 5.031 0.233 19.281 1 98.06 100 LYS A C 1
ATOM 819 O O . LYS A 1 100 ? 4.98 -0.968 19.547 1 98.06 100 LYS A O 1
ATOM 824 N N . ASP A 1 101 ? 4.445 1.16 19.875 1 97.81 101 ASP A N 1
ATOM 825 C CA . ASP A 1 101 ? 3.604 0.822 21.016 1 97.81 101 ASP A CA 1
ATOM 826 C C . ASP A 1 101 ? 2.443 -0.077 20.594 1 97.81 101 ASP A C 1
ATOM 828 O O . ASP A 1 101 ? 1.955 -0.883 21.391 1 97.81 101 ASP A O 1
ATOM 832 N N . GLN A 1 102 ? 2.016 0.096 19.344 1 97.56 102 GLN A N 1
ATOM 833 C CA . GLN A 1 102 ? 0.932 -0.728 18.828 1 97.56 102 GLN A CA 1
ATOM 834 C C . GLN A 1 102 ? 1.456 -2.07 18.312 1 97.56 102 GLN A C 1
ATOM 836 O O . GLN A 1 102 ? 0.683 -2.91 17.859 1 97.56 102 GLN A O 1
ATOM 841 N N . GLY A 1 103 ? 2.779 -2.283 18.312 1 97.19 103 GLY A N 1
ATOM 842 C CA . GLY A 1 103 ? 3.363 -3.564 17.953 1 97.19 103 GLY A CA 1
ATOM 843 C C . GLY A 1 103 ? 3.871 -3.604 16.516 1 97.19 103 GLY A C 1
ATOM 844 O O . GLY A 1 103 ? 4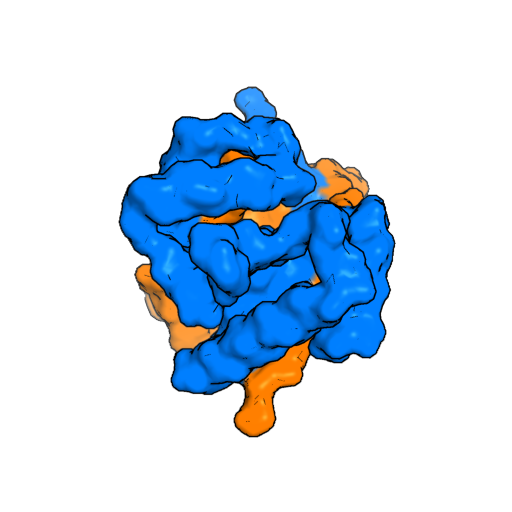.289 -4.656 16.031 1 97.19 103 GLY A O 1
ATOM 845 N N . TYR A 1 104 ? 3.811 -2.521 15.844 1 98.19 104 TYR A N 1
ATOM 846 C CA . TYR A 1 104 ? 4.367 -2.496 14.5 1 98.19 104 TYR A CA 1
ATOM 847 C C . TYR A 1 104 ? 5.887 -2.596 14.531 1 98.19 104 TYR A C 1
ATOM 849 O O . TYR A 1 104 ? 6.523 -2.154 15.492 1 98.19 104 TYR A O 1
ATOM 857 N N . GLU A 1 105 ? 6.434 -3.131 13.445 1 98.06 105 GLU A N 1
ATOM 858 C CA . GLU A 1 105 ? 7.875 -3.361 13.367 1 98.06 105 GLU A CA 1
ATOM 859 C C . GLU A 1 105 ? 8.5 -2.57 12.219 1 98.06 105 GLU A C 1
ATOM 861 O O . GLU A 1 105 ? 9.719 -2.396 12.172 1 98.06 105 GLU A O 1
ATOM 866 N N . GLU A 1 106 ? 7.676 -2.139 11.281 1 98.12 106 GLU A N 1
ATOM 867 C CA . GLU A 1 106 ? 8.164 -1.457 10.086 1 98.12 106 GLU A CA 1
ATOM 868 C C . GLU A 1 106 ? 7.168 -0.405 9.602 1 98.12 106 GLU A C 1
ATOM 870 O O . GLU A 1 106 ? 5.965 -0.523 9.844 1 98.12 106 GLU A O 1
ATOM 875 N N . LEU A 1 107 ? 7.723 0.578 8.977 1 98.69 107 LEU A N 1
ATOM 876 C CA . LEU A 1 107 ? 6.949 1.599 8.273 1 98.69 107 LEU A CA 1
ATOM 877 C C . LEU A 1 107 ? 7.227 1.559 6.773 1 98.69 107 LEU A C 1
ATOM 879 O O . LEU A 1 107 ? 8.359 1.319 6.355 1 98.69 107 LEU A O 1
ATOM 883 N N . GLU A 1 108 ? 6.27 1.795 5.996 1 98.81 108 GLU A N 1
ATOM 884 C CA . GLU A 1 108 ? 6.418 1.95 4.551 1 98.81 108 GLU A CA 1
ATOM 885 C C . GLU A 1 108 ? 5.586 3.119 4.031 1 98.81 108 GLU A C 1
ATOM 887 O O . GLU A 1 108 ? 4.531 3.43 4.586 1 98.81 108 GLU A O 1
ATOM 892 N N . LEU A 1 109 ? 6.066 3.773 3.113 1 98.62 109 LEU A N 1
ATOM 893 C CA . LEU A 1 109 ? 5.293 4.754 2.361 1 98.62 109 LEU A CA 1
ATOM 894 C C . LEU A 1 109 ? 5.746 4.809 0.907 1 98.62 109 LEU A C 1
ATOM 896 O O . LEU A 1 109 ? 6.797 4.266 0.56 1 98.62 109 LEU A O 1
ATOM 900 N N . SER A 1 110 ? 4.902 5.336 0.096 1 98.31 110 SER A N 1
ATOM 901 C CA . SER A 1 110 ? 5.207 5.648 -1.297 1 98.31 110 SER A CA 1
ATOM 902 C C . SER A 1 110 ? 5.199 7.152 -1.542 1 98.31 110 SER A C 1
ATOM 904 O O . SER A 1 110 ? 4.43 7.887 -0.916 1 98.31 110 SER A O 1
ATOM 906 N N . SER A 1 111 ? 6.055 7.562 -2.389 1 98.31 111 SER A N 1
ATOM 907 C CA . SER A 1 111 ? 6.148 8.984 -2.715 1 98.31 111 SER A CA 1
ATOM 908 C C . SER A 1 111 ? 6.504 9.188 -4.184 1 98.31 111 SER A C 1
ATOM 910 O O . SER A 1 111 ? 7.422 8.547 -4.703 1 98.31 111 SER A O 1
ATOM 912 N N . SER A 1 112 ? 5.805 10.086 -4.785 1 97.62 112 SER A N 1
ATOM 913 C CA . SER A 1 112 ? 6.016 10.383 -6.199 1 97.62 112 SER A CA 1
ATOM 914 C C . SER A 1 112 ? 7.441 10.852 -6.457 1 97.62 112 SER A C 1
ATOM 916 O O . SER A 1 112 ? 8.062 11.477 -5.598 1 97.62 112 SER A O 1
ATOM 918 N N . PHE A 1 113 ? 7.895 10.711 -7.762 1 97.75 113 PHE A N 1
ATOM 919 C CA . PHE A 1 113 ? 9.25 11.102 -8.148 1 97.75 113 PHE A CA 1
ATOM 920 C C . PHE A 1 113 ? 9.469 12.594 -7.91 1 97.75 113 PHE A C 1
ATOM 922 O O . PHE A 1 113 ? 10.594 13.016 -7.629 1 97.75 113 PHE A O 1
ATOM 929 N N . PHE A 1 114 ? 8.484 13.336 -7.949 1 96.19 114 PHE A N 1
ATOM 930 C CA . PHE A 1 114 ? 8.617 14.789 -7.984 1 96.19 114 PHE A CA 1
ATOM 931 C C . PHE A 1 114 ? 8.719 15.359 -6.574 1 96.19 114 PHE A C 1
ATOM 933 O O . PHE A 1 114 ? 9.047 16.531 -6.395 1 96.19 114 PHE A O 1
ATOM 940 N N . ARG A 1 115 ? 8.492 14.562 -5.625 1 96.62 115 ARG A N 1
ATOM 941 C CA . ARG A 1 115 ? 8.516 15.039 -4.246 1 96.62 115 ARG A CA 1
ATOM 942 C C . ARG A 1 115 ? 9.914 14.906 -3.643 1 96.62 115 ARG A C 1
ATOM 944 O O . ARG A 1 115 ? 10.078 14.297 -2.582 1 96.62 115 ARG A O 1
ATOM 951 N N . THR A 1 116 ? 10.852 15.633 -4.223 1 97.38 116 THR A N 1
ATOM 952 C CA . THR A 1 116 ? 12.258 15.461 -3.891 1 97.38 116 THR A CA 1
ATOM 953 C C . THR A 1 116 ? 12.555 15.969 -2.482 1 97.38 116 THR A C 1
ATOM 955 O O . THR A 1 116 ? 13.359 15.383 -1.759 1 97.38 116 THR A O 1
ATOM 958 N N . GLN A 1 117 ? 11.898 17.047 -2.068 1 96 117 GLN A N 1
ATOM 959 C CA . GLN A 1 117 ? 12.102 17.562 -0.718 1 96 117 GLN A CA 1
ATOM 960 C C . GLN A 1 117 ? 11.609 16.562 0.328 1 96 117 GLN A C 1
ATOM 962 O O . GLN A 1 117 ? 12.258 16.375 1.36 1 96 117 GLN A O 1
ATOM 967 N N . ALA A 1 118 ? 10.453 15.977 0.035 1 97 118 ALA A N 1
ATOM 968 C CA . ALA A 1 118 ? 9.938 14.953 0.941 1 97 118 ALA A CA 1
ATOM 969 C C . ALA A 1 118 ? 10.898 13.773 1.03 1 97 118 ALA A C 1
ATOM 971 O O . ALA A 1 118 ? 11.125 13.227 2.113 1 97 118 ALA A O 1
ATOM 972 N N . HIS A 1 119 ? 11.469 13.391 -0.105 1 98.44 119 HIS A N 1
ATOM 973 C CA . HIS A 1 119 ? 12.422 12.281 -0.13 1 98.44 119 HIS A CA 1
ATOM 974 C C . HIS A 1 119 ? 13.617 12.562 0.78 1 98.44 119 HIS A C 1
ATOM 976 O O . HIS A 1 119 ? 14.008 11.703 1.574 1 98.44 119 HIS A O 1
ATOM 982 N N . GLU A 1 120 ? 14.133 13.742 0.655 1 97.56 120 GLU A N 1
ATOM 983 C CA . GLU A 1 120 ? 15.258 14.141 1.499 1 97.56 120 GLU A CA 1
ATOM 984 C C . GLU A 1 120 ? 14.875 14.086 2.977 1 97.56 120 GLU A C 1
ATOM 986 O O . GLU A 1 120 ? 15.656 13.617 3.807 1 97.56 120 GLU A O 1
ATOM 991 N N . PHE A 1 121 ? 13.734 14.594 3.268 1 97.94 121 PHE A N 1
ATOM 992 C CA . PHE A 1 121 ? 13.227 14.57 4.633 1 97.94 121 PHE A CA 1
ATOM 993 C C . PHE A 1 121 ? 13.164 13.141 5.164 1 97.94 121 PHE A C 1
ATOM 995 O O . PHE A 1 121 ? 13.664 12.852 6.25 1 97.94 121 PHE A O 1
ATOM 1002 N N . TYR A 1 122 ? 12.57 12.211 4.395 1 98.5 122 TYR A N 1
ATOM 1003 C CA . TYR A 1 122 ? 12.398 10.828 4.832 1 98.5 122 TYR A CA 1
ATOM 1004 C C . TYR A 1 122 ? 13.75 10.148 5.027 1 98.5 122 TYR A C 1
ATOM 1006 O O . TYR A 1 122 ? 13.938 9.398 5.988 1 98.5 122 TYR A O 1
ATOM 1014 N N . ILE A 1 123 ? 14.672 10.438 4.137 1 98.19 123 ILE A N 1
ATOM 1015 C CA . ILE A 1 123 ? 15.969 9.766 4.168 1 98.19 123 ILE A CA 1
ATOM 1016 C C . ILE A 1 123 ? 16.859 10.406 5.227 1 98.19 123 ILE A C 1
ATOM 1018 O O . ILE A 1 123 ? 17.312 9.734 6.152 1 98.19 123 ILE A O 1
ATOM 1022 N N . GLN A 1 124 ? 17 11.688 5.176 1 97.38 124 GLN A N 1
ATOM 1023 C CA . GLN A 1 124 ? 18.016 12.375 5.973 1 97.38 124 GLN A CA 1
ATOM 1024 C C . GLN A 1 124 ? 17.531 12.594 7.402 1 97.38 124 GLN A C 1
ATOM 1026 O O . GLN A 1 124 ? 18.312 12.523 8.352 1 97.38 124 GLN A O 1
ATOM 1031 N N . LYS A 1 125 ? 16.281 12.844 7.555 1 97.19 125 LYS A N 1
ATOM 1032 C CA . LYS A 1 125 ? 15.805 13.234 8.875 1 97.19 125 LYS A CA 1
ATOM 1033 C C . LYS A 1 125 ? 15.133 12.055 9.578 1 97.19 125 LYS A C 1
ATOM 1035 O O . LYS A 1 125 ? 15.172 11.953 10.812 1 97.19 125 LYS A O 1
ATOM 1040 N N . MET A 1 126 ? 14.547 11.18 8.797 1 97.88 126 MET A N 1
ATOM 1041 C CA . MET A 1 126 ? 13.703 10.18 9.453 1 97.88 126 MET A CA 1
ATOM 1042 C C . MET A 1 126 ? 14.312 8.789 9.328 1 97.88 126 MET A C 1
ATOM 1044 O O . MET A 1 126 ? 13.828 7.836 9.938 1 97.88 126 MET A O 1
ATOM 1048 N N . GLY A 1 127 ? 15.32 8.586 8.477 1 98.19 127 GLY A N 1
ATOM 1049 C CA . GLY A 1 127 ? 16.047 7.328 8.422 1 98.19 127 GLY A CA 1
ATOM 1050 C C . GLY A 1 127 ? 15.375 6.289 7.543 1 98.19 127 GLY A C 1
ATOM 1051 O O . GLY A 1 127 ? 15.594 5.086 7.719 1 98.19 127 GLY A O 1
ATOM 1052 N N . PHE A 1 128 ? 14.539 6.715 6.656 1 98.75 128 PHE A N 1
ATOM 1053 C CA . PHE A 1 128 ? 13.984 5.793 5.672 1 98.75 128 PHE A CA 1
ATOM 1054 C C . PHE A 1 128 ? 15.016 5.477 4.59 1 98.75 128 PHE A C 1
ATOM 1056 O O . PHE A 1 128 ? 15.953 6.246 4.371 1 98.75 128 PHE A O 1
ATOM 1063 N N . GLU A 1 129 ? 14.742 4.367 3.893 1 98.56 129 GLU A N 1
ATOM 1064 C CA . GLU A 1 129 ? 15.523 3.99 2.721 1 98.56 129 GLU A CA 1
ATOM 1065 C C . GLU A 1 129 ? 14.625 3.738 1.513 1 98.56 129 GLU A C 1
ATOM 1067 O O . GLU A 1 129 ? 13.547 3.166 1.646 1 98.56 129 GLU A O 1
ATOM 1072 N N . LYS A 1 130 ? 15.141 4.16 0.408 1 98.38 130 LYS A N 1
ATOM 1073 C CA . LYS A 1 130 ? 14.461 3.748 -0.818 1 98.38 130 LYS A CA 1
ATOM 1074 C C . LYS A 1 130 ? 14.633 2.252 -1.062 1 98.38 130 LYS A C 1
ATOM 1076 O O . LYS A 1 130 ? 15.742 1.728 -1.005 1 98.38 130 LYS A O 1
ATOM 1081 N N . SER A 1 131 ? 13.492 1.68 -1.382 1 98.25 131 SER A N 1
ATOM 1082 C CA . SER A 1 131 ? 13.57 0.227 -1.494 1 98.25 131 SER A CA 1
ATOM 1083 C C . SER A 1 131 ? 13.094 -0.251 -2.861 1 98.25 131 SER A C 1
ATOM 1085 O O . SER A 1 131 ? 13.344 -1.396 -3.244 1 98.25 131 SER A O 1
ATOM 1087 N N . GLY A 1 132 ? 12.453 0.524 -3.572 1 98.56 132 GLY A N 1
ATOM 1088 C CA . GLY A 1 132 ? 11.922 0.11 -4.859 1 98.56 132 GLY A CA 1
ATOM 1089 C C . GLY A 1 132 ? 11.102 1.187 -5.539 1 98.56 132 GLY A C 1
ATOM 1090 O O . GLY A 1 132 ? 11.219 2.369 -5.207 1 98.56 132 GLY A O 1
ATOM 1091 N N . PHE A 1 133 ? 10.289 0.704 -6.539 1 98.81 133 PHE A N 1
ATOM 1092 C CA . PHE A 1 133 ? 9.453 1.604 -7.328 1 98.81 133 PHE A CA 1
ATOM 1093 C C . PHE A 1 133 ? 7.977 1.319 -7.094 1 98.81 133 PHE A C 1
ATOM 1095 O O . PHE A 1 133 ? 7.602 0.192 -6.762 1 98.81 133 PHE A O 1
ATOM 1102 N N . VAL A 1 134 ? 7.246 2.348 -7.242 1 98.81 134 VAL A N 1
ATOM 1103 C CA . VAL A 1 134 ? 5.793 2.238 -7.316 1 98.81 134 VAL A CA 1
ATOM 1104 C C . VAL A 1 134 ? 5.355 2.166 -8.781 1 98.81 134 VAL A C 1
ATOM 1106 O O . VAL A 1 134 ? 5.82 2.949 -9.609 1 98.81 134 VAL A O 1
ATOM 1109 N N . PHE A 1 135 ? 4.527 1.215 -9.141 1 98.81 135 PHE A N 1
ATOM 1110 C CA . PHE A 1 135 ? 3.943 1.081 -10.469 1 98.81 135 PHE A CA 1
ATOM 1111 C C . PHE A 1 135 ? 2.438 1.308 -10.422 1 98.81 135 PHE A C 1
ATOM 1113 O O . PHE A 1 135 ? 1.759 0.82 -9.516 1 98.81 135 PHE A O 1
ATOM 1120 N N . LYS A 1 136 ? 1.929 2.057 -11.367 1 98.5 136 LYS A N 1
ATOM 1121 C CA . LYS A 1 136 ? 0.499 2.342 -11.453 1 98.5 136 LYS A CA 1
ATOM 1122 C C . LYS A 1 136 ? -0.026 2.123 -12.867 1 98.5 136 LYS A C 1
ATOM 1124 O O . LYS A 1 136 ? 0.718 2.27 -13.836 1 98.5 136 LYS A O 1
ATOM 1129 N N . LYS A 1 137 ? -1.242 1.808 -12.938 1 98.44 137 LYS A N 1
ATOM 1130 C CA . LYS A 1 137 ? -1.947 1.659 -14.211 1 98.44 137 LYS A CA 1
ATOM 1131 C C . LYS A 1 137 ? -3.412 2.062 -14.078 1 98.44 137 LYS A C 1
ATOM 1133 O O . LYS A 1 137 ? -4.113 1.591 -13.18 1 98.44 137 LYS A O 1
ATOM 1138 N N . ASN A 1 138 ? -3.881 2.939 -14.93 1 97.75 138 ASN A N 1
ATOM 1139 C CA . ASN A 1 138 ? -5.305 3.25 -15.039 1 97.75 138 ASN A CA 1
ATOM 1140 C C . ASN A 1 138 ? -6.043 2.195 -15.859 1 97.75 138 ASN A C 1
ATOM 1142 O O . ASN A 1 138 ? -5.613 1.841 -16.953 1 97.75 138 ASN A O 1
ATOM 1146 N N . ILE A 1 139 ? -7.086 1.633 -15.242 1 96.75 139 ILE A N 1
ATOM 1147 C CA . ILE A 1 139 ? -7.812 0.595 -15.969 1 96.75 139 ILE A CA 1
ATOM 1148 C C . ILE A 1 139 ? -9.273 1.009 -16.141 1 96.75 139 ILE A C 1
ATOM 1150 O O . ILE A 1 139 ? -10.141 0.166 -16.391 1 96.75 139 ILE A O 1
ATOM 1154 N N . LYS A 1 140 ? -9.562 2.297 -15.766 1 85.31 140 LYS A N 1
ATOM 1155 C CA . LYS A 1 140 ? -10.93 2.799 -15.898 1 85.31 140 LYS A CA 1
ATOM 1156 C C . LYS A 1 140 ? -11.492 2.512 -17.281 1 85.31 140 LYS A C 1
ATOM 1158 O O . LYS A 1 140 ? -10.859 2.828 -18.297 1 85.31 140 LYS A O 1
ATOM 1163 N N . LEU A 1 141 ? -11.812 1.465 -18 1 60.12 141 LEU A N 1
ATOM 1164 C CA . LEU A 1 141 ? -12.469 1.446 -19.312 1 60.12 141 LEU A CA 1
ATOM 1165 C C . LEU A 1 141 ? -13.727 2.312 -19.281 1 60.12 141 LEU A C 1
ATOM 1167 O O . LEU A 1 141 ? -14.391 2.428 -18.25 1 60.12 141 LEU A O 1
ATOM 1171 N N . MET B 1 1 ? -8.664 -18.984 -14 1 93.69 1 MET B N 1
ATOM 1172 C CA . MET B 1 1 ? -8.352 -18.203 -12.805 1 93.69 1 MET B CA 1
ATOM 1173 C C . MET B 1 1 ? -9.328 -18.531 -11.672 1 93.69 1 MET B C 1
ATOM 1175 O O . MET B 1 1 ? -10.539 -18.594 -11.891 1 93.69 1 MET B O 1
ATOM 1179 N N . LYS B 1 2 ? -8.75 -18.797 -10.531 1 94.62 2 LYS B N 1
ATOM 1180 C CA . LYS B 1 2 ? -9.586 -19.141 -9.383 1 94.62 2 LYS B CA 1
ATOM 1181 C C . LYS B 1 2 ? -9.117 -18.422 -8.125 1 94.62 2 LYS B C 1
ATOM 1183 O O . LYS B 1 2 ? -7.914 -18.281 -7.891 1 94.62 2 LYS B O 1
ATOM 1188 N N . GLU B 1 3 ? -10.133 -17.969 -7.328 1 97.25 3 GLU B N 1
ATOM 1189 C CA . GLU B 1 3 ? -9.805 -17.438 -6.012 1 97.25 3 GLU B CA 1
ATOM 1190 C C . GLU B 1 3 ? -9.531 -18.547 -5.012 1 97.25 3 GLU B C 1
ATOM 1192 O O . GLU B 1 3 ? -10.305 -19.516 -4.914 1 97.25 3 GLU B O 1
ATOM 1197 N N . ILE B 1 4 ? -8.508 -18.484 -4.309 1 97.31 4 ILE B N 1
ATOM 1198 C CA . ILE B 1 4 ? -8.086 -19.516 -3.367 1 97.31 4 ILE B CA 1
ATOM 1199 C C . ILE B 1 4 ? -8.562 -19.156 -1.962 1 97.31 4 ILE B C 1
ATOM 1201 O O . ILE B 1 4 ? -8.156 -18.141 -1.403 1 97.31 4 ILE B O 1
ATOM 1205 N N . LYS B 1 5 ? -9.344 -20.031 -1.341 1 93.94 5 LYS B N 1
ATOM 1206 C CA . LYS B 1 5 ? -9.906 -19.75 -0.026 1 93.94 5 LYS B CA 1
ATOM 1207 C C . LYS B 1 5 ? -9.68 -20.906 0.939 1 93.94 5 LYS B C 1
ATOM 1209 O O . LYS B 1 5 ? -9.523 -20.703 2.143 1 93.94 5 LYS B O 1
ATOM 1214 N N . LEU B 1 6 ? -9.664 -22.094 0.341 1 94 6 LEU B N 1
ATOM 1215 C CA . LEU B 1 6 ? -9.547 -23.281 1.18 1 94 6 LEU B CA 1
ATOM 1216 C C . LEU B 1 6 ? -8.102 -23.484 1.637 1 94 6 LEU B C 1
ATOM 1218 O O . LEU B 1 6 ? -7.168 -23.297 0.854 1 94 6 LEU B O 1
ATOM 1222 N N . LYS B 1 7 ? -7.98 -23.922 2.85 1 95.5 7 LYS B N 1
ATOM 1223 C CA . LYS B 1 7 ? -6.66 -24.141 3.426 1 95.5 7 LYS B CA 1
ATOM 1224 C C . LYS B 1 7 ? -5.855 -25.141 2.592 1 95.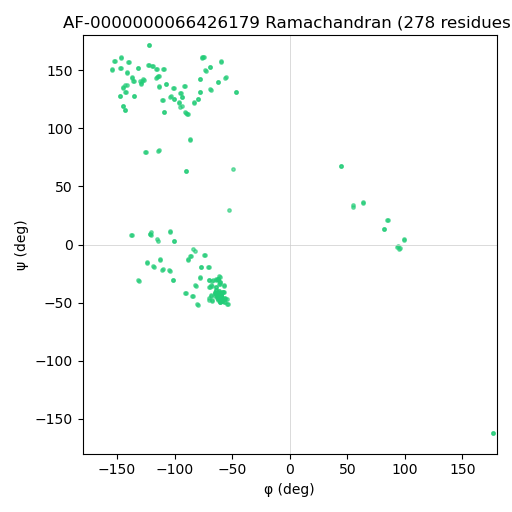5 7 LYS B C 1
ATOM 1226 O O . LYS B 1 7 ? -4.656 -24.953 2.385 1 95.5 7 LYS B O 1
ATOM 1231 N N . GLU B 1 8 ? -6.48 -26.156 2.146 1 95.38 8 GLU B N 1
ATOM 1232 C CA . GLU B 1 8 ? -5.801 -27.188 1.355 1 95.38 8 GLU B CA 1
ATOM 1233 C C . GLU B 1 8 ? -5.223 -26.594 0.073 1 95.38 8 GLU B C 1
ATOM 1235 O O . GLU B 1 8 ? -4.125 -26.969 -0.35 1 95.38 8 GLU B O 1
ATOM 1240 N N . ASP B 1 9 ? -5.938 -25.75 -0.563 1 96 9 ASP B N 1
ATOM 1241 C CA . ASP B 1 9 ? -5.465 -25.094 -1.779 1 96 9 ASP B CA 1
ATOM 1242 C C . ASP B 1 9 ? -4.312 -24.141 -1.476 1 96 9 ASP B C 1
ATOM 1244 O O . ASP B 1 9 ? -3.383 -24 -2.273 1 96 9 ASP B O 1
ATOM 1248 N N . LEU B 1 10 ? -4.422 -23.5 -0.287 1 97.75 10 LEU B N 1
ATOM 1249 C CA . LEU B 1 10 ? -3.338 -22.609 0.132 1 97.75 10 LEU B CA 1
ATOM 1250 C C . LEU B 1 10 ? -2.041 -23.391 0.313 1 97.75 10 LEU B C 1
ATOM 1252 O O . LEU B 1 10 ? -0.972 -22.938 -0.095 1 97.75 10 LEU B O 1
ATOM 1256 N N . GLU B 1 11 ? -2.145 -24.516 0.876 1 97.56 11 GLU B N 1
ATOM 1257 C CA . GLU B 1 11 ? -0.971 -25.375 1.066 1 97.56 11 GLU B CA 1
ATOM 1258 C C . GLU B 1 11 ? -0.389 -25.812 -0.271 1 97.56 11 GLU B C 1
ATOM 1260 O O . GLU B 1 11 ? 0.831 -25.891 -0.429 1 97.56 11 GLU B O 1
ATOM 1265 N N . LYS B 1 12 ? -1.243 -26.062 -1.228 1 95.94 12 LYS B N 1
ATOM 1266 C CA . LYS B 1 12 ? -0.816 -26.5 -2.551 1 95.94 12 LYS B CA 1
ATOM 1267 C C . LYS B 1 12 ? -0.128 -25.375 -3.314 1 95.94 12 LYS B C 1
ATOM 1269 O O . LYS B 1 12 ? 0.784 -25.625 -4.105 1 95.94 12 LYS B O 1
ATOM 1274 N N . ILE B 1 13 ? -0.524 -24.188 -3.041 1 97.31 13 ILE B N 1
ATOM 1275 C CA . ILE B 1 13 ? 0.001 -23.062 -3.801 1 97.31 13 ILE B CA 1
ATOM 1276 C C . ILE B 1 13 ? 1.28 -22.547 -3.145 1 97.31 13 ILE B C 1
ATOM 1278 O O . ILE B 1 13 ? 2.047 -21.812 -3.76 1 97.31 13 ILE B O 1
ATOM 1282 N N . TYR B 1 14 ? 1.56 -22.969 -1.944 1 97.69 14 TYR B N 1
ATOM 1283 C CA . TYR B 1 14 ? 2.645 -22.453 -1.118 1 97.69 14 TYR B CA 1
ATOM 1284 C C . TYR B 1 14 ? 3.986 -22.609 -1.825 1 97.69 14 TYR B C 1
ATOM 1286 O O . TYR B 1 14 ? 4.797 -21.672 -1.827 1 97.69 14 TYR B O 1
ATOM 1294 N N . PRO B 1 15 ? 4.234 -23.734 -2.51 1 96.81 15 PRO B N 1
ATOM 1295 C CA . PRO B 1 15 ? 5.527 -23.844 -3.189 1 96.81 15 PRO B CA 1
ATOM 1296 C C . PRO B 1 15 ? 5.738 -22.75 -4.242 1 96.81 15 PRO B C 1
ATOM 1298 O O . PRO B 1 15 ? 6.867 -22.312 -4.453 1 96.81 15 PRO B O 1
ATOM 1301 N N . LEU B 1 16 ? 4.715 -22.359 -4.812 1 97.38 16 LEU B N 1
ATOM 1302 C CA . LEU B 1 16 ? 4.781 -21.266 -5.785 1 97.38 16 LEU B CA 1
ATOM 1303 C C . LEU B 1 16 ? 5.07 -19.938 -5.102 1 97.38 16 LEU B C 1
ATOM 1305 O O . LEU B 1 16 ? 5.953 -19.188 -5.531 1 97.38 16 LEU B O 1
ATOM 1309 N N . ILE B 1 17 ? 4.371 -19.641 -4 1 98.12 17 ILE B N 1
ATOM 1310 C CA . ILE B 1 17 ? 4.551 -18.406 -3.238 1 98.12 17 ILE B CA 1
ATOM 1311 C C . ILE B 1 17 ? 5.977 -18.344 -2.697 1 98.12 17 ILE B C 1
ATOM 1313 O O . ILE B 1 17 ? 6.578 -17.266 -2.645 1 98.12 17 ILE B O 1
ATOM 1317 N N . LYS B 1 18 ? 6.496 -19.438 -2.377 1 97.88 18 LYS B N 1
ATOM 1318 C CA . LYS B 1 18 ? 7.84 -19.531 -1.813 1 97.88 18 LYS B CA 1
ATOM 1319 C C . LYS B 1 18 ? 8.891 -19.062 -2.818 1 97.88 18 LYS B C 1
ATOM 1321 O O . LYS B 1 18 ? 9.938 -18.547 -2.432 1 97.88 18 LYS B O 1
ATOM 1326 N N . GLN B 1 19 ? 8.641 -19.234 -4.082 1 97.44 19 GLN B N 1
ATOM 1327 C CA . GLN B 1 19 ? 9.555 -18.734 -5.105 1 97.44 19 GLN B CA 1
ATOM 1328 C C . GLN B 1 19 ? 9.672 -17.219 -5.047 1 97.44 19 GLN B C 1
ATOM 1330 O O . GLN B 1 19 ? 10.719 -16.656 -5.383 1 97.44 19 GLN B O 1
ATOM 1335 N N . LEU B 1 20 ? 8.609 -16.547 -4.605 1 96.88 20 LEU B N 1
ATOM 1336 C CA . LEU B 1 20 ? 8.562 -15.102 -4.492 1 96.88 20 LEU B CA 1
ATOM 1337 C C . LEU B 1 20 ? 9.031 -14.641 -3.117 1 96.88 20 LEU B C 1
ATOM 1339 O O . LEU B 1 20 ? 9.742 -13.641 -3.002 1 96.88 20 LEU B O 1
ATOM 1343 N N . ARG B 1 21 ? 8.586 -15.367 -2.131 1 97.44 21 ARG B N 1
ATOM 1344 C CA . ARG B 1 21 ? 8.891 -15.117 -0.725 1 97.44 21 ARG B CA 1
ATOM 1345 C C . ARG B 1 21 ? 9.734 -16.25 -0.136 1 97.44 21 ARG B C 1
ATOM 1347 O O . ARG B 1 21 ? 9.227 -17.078 0.628 1 97.44 21 ARG B O 1
ATOM 1354 N N . ASN B 1 22 ? 10.93 -16.203 -0.373 1 95 22 ASN B N 1
ATOM 1355 C CA . ASN B 1 22 ? 11.789 -17.359 -0.109 1 95 22 ASN B CA 1
ATOM 1356 C C . ASN B 1 22 ? 11.969 -17.594 1.389 1 95 22 ASN B C 1
ATOM 1358 O O . ASN B 1 22 ? 12.266 -18.703 1.817 1 95 22 ASN B O 1
ATOM 1362 N N . ASN B 1 23 ? 11.711 -16.578 2.238 1 94.81 23 ASN B N 1
ATOM 1363 C CA . ASN B 1 23 ? 11.93 -16.719 3.674 1 94.81 23 ASN B CA 1
ATOM 1364 C C . ASN B 1 23 ? 10.617 -16.906 4.422 1 94.81 23 ASN B C 1
ATOM 1366 O O . ASN B 1 23 ? 10.578 -16.875 5.652 1 94.81 23 ASN B O 1
ATOM 1370 N N . LEU B 1 24 ? 9.617 -17.141 3.754 1 97.62 24 LEU B N 1
ATOM 1371 C CA . LEU B 1 24 ? 8.289 -17.266 4.348 1 97.62 24 LEU B CA 1
ATOM 1372 C C . LEU B 1 24 ? 7.969 -18.734 4.629 1 97.62 24 LEU B C 1
ATOM 1374 O O . LEU B 1 24 ? 7.914 -19.547 3.707 1 97.62 24 LEU B O 1
ATOM 1378 N N . SER B 1 25 ? 7.754 -19.141 5.855 1 98.12 25 SER B N 1
ATOM 1379 C CA . SER B 1 25 ? 7.352 -20.5 6.207 1 98.12 25 SER B CA 1
ATOM 1380 C C . SER B 1 25 ? 5.891 -20.75 5.852 1 98.12 25 SER B C 1
ATOM 1382 O O . SER B 1 25 ? 5.113 -19.812 5.684 1 98.12 25 SER B O 1
ATOM 1384 N N . LEU B 1 26 ? 5.551 -22 5.77 1 98.19 26 LEU B N 1
ATOM 1385 C CA . LEU B 1 26 ? 4.16 -22.359 5.5 1 98.19 26 LEU B CA 1
ATOM 1386 C C . LEU B 1 26 ? 3.24 -21.812 6.59 1 98.19 26 LEU B C 1
ATOM 1388 O O . LEU B 1 26 ? 2.182 -21.25 6.289 1 98.19 26 LEU B O 1
ATOM 1392 N N . LYS B 1 27 ? 3.662 -21.953 7.809 1 98.12 27 LYS B N 1
ATOM 1393 C CA . LYS B 1 27 ? 2.861 -21.469 8.922 1 98.12 27 LYS B CA 1
ATOM 1394 C C . LYS B 1 27 ? 2.648 -19.953 8.828 1 98.12 27 LYS B C 1
ATOM 1396 O O . LYS B 1 27 ? 1.522 -19.484 8.961 1 98.12 27 LYS B O 1
ATOM 1401 N N . ASP B 1 28 ? 3.711 -19.219 8.609 1 97.81 28 ASP B N 1
ATOM 1402 C CA . ASP B 1 28 ? 3.611 -17.766 8.477 1 97.81 28 ASP B CA 1
ATOM 1403 C C . ASP B 1 28 ? 2.729 -17.375 7.293 1 97.81 28 ASP B C 1
ATOM 1405 O O . ASP B 1 28 ? 1.955 -16.422 7.375 1 97.81 28 ASP B O 1
ATOM 1409 N N . PHE B 1 29 ? 3.002 -18.125 6.207 1 98.44 29 PHE B N 1
ATOM 1410 C CA . PHE B 1 29 ? 2.188 -17.891 5.023 1 98.44 29 PHE B CA 1
ATOM 1411 C C . PHE B 1 29 ? 0.704 -18 5.355 1 98.44 29 PHE B C 1
ATOM 1413 O O . PHE B 1 29 ? -0.066 -17.078 5.086 1 98.44 29 PHE B O 1
ATOM 1420 N N . LEU B 1 30 ? 0.285 -19.016 5.965 1 98.31 30 LEU B N 1
ATOM 1421 C CA . LEU B 1 30 ? -1.115 -19.25 6.301 1 98.31 30 LEU B CA 1
ATOM 1422 C C . LEU B 1 30 ? -1.617 -18.203 7.289 1 98.31 30 LEU B C 1
ATOM 1424 O O . LEU B 1 30 ? -2.723 -17.688 7.137 1 98.31 30 LEU B O 1
ATOM 1428 N N . ASP B 1 31 ? -0.844 -17.859 8.273 1 98 31 ASP B N 1
ATOM 1429 C CA . ASP B 1 31 ? -1.216 -16.859 9.266 1 98 31 ASP B CA 1
ATOM 1430 C C . ASP B 1 31 ? -1.396 -15.484 8.625 1 98 31 ASP B C 1
ATOM 1432 O O . ASP B 1 31 ? -2.365 -14.773 8.914 1 98 31 ASP B O 1
ATOM 1436 N N . LYS B 1 32 ? -0.482 -15.172 7.797 1 98 32 LYS B N 1
ATOM 1437 C CA . LYS B 1 32 ? -0.509 -13.852 7.18 1 98 32 LYS B CA 1
ATOM 1438 C C . LYS B 1 32 ? -1.692 -13.719 6.227 1 98 32 LYS B C 1
ATOM 1440 O O . LYS B 1 32 ? -2.346 -12.672 6.184 1 98 32 LYS B O 1
ATOM 1445 N N . ILE B 1 33 ? -1.929 -14.727 5.43 1 98 33 ILE B N 1
ATOM 1446 C CA . ILE B 1 33 ? -3.064 -14.688 4.516 1 98 33 ILE B CA 1
ATOM 1447 C C . ILE B 1 33 ? -4.359 -14.531 5.309 1 98 33 ILE B C 1
ATOM 1449 O O . ILE B 1 33 ? -5.227 -13.734 4.938 1 98 33 ILE B O 1
ATOM 1453 N N . GLN B 1 34 ? -4.461 -15.281 6.328 1 97.5 34 GLN B N 1
ATOM 1454 C CA . GLN B 1 34 ? -5.652 -15.195 7.168 1 97.5 34 GLN B CA 1
ATOM 1455 C C . GLN B 1 34 ? -5.832 -13.781 7.719 1 97.5 34 GLN B C 1
ATOM 1457 O O . GLN B 1 34 ? -6.922 -13.219 7.648 1 97.5 34 GLN B O 1
ATOM 1462 N N . LEU B 1 35 ? -4.789 -13.266 8.234 1 97.19 35 LEU B N 1
ATOM 1463 C CA . LEU B 1 35 ? -4.84 -11.922 8.805 1 97.19 35 LEU B CA 1
ATOM 1464 C C . LEU B 1 35 ? -5.219 -10.898 7.742 1 97.19 35 LEU B C 1
ATOM 1466 O O . LEU B 1 35 ? -6.125 -10.094 7.945 1 97.19 35 LEU B O 1
ATOM 1470 N N . ALA B 1 36 ? -4.535 -10.977 6.648 1 97.5 36 ALA B N 1
ATOM 1471 C CA . ALA B 1 36 ? -4.766 -10.016 5.57 1 97.5 36 ALA B CA 1
ATOM 1472 C C . ALA B 1 36 ? -6.195 -10.117 5.047 1 97.5 36 ALA B C 1
ATOM 1474 O O . ALA B 1 36 ? -6.836 -9.094 4.773 1 97.5 36 ALA B O 1
ATOM 1475 N N . THR B 1 37 ? -6.652 -11.328 4.859 1 97.44 37 THR B N 1
ATOM 1476 C CA . THR B 1 37 ? -8.008 -11.555 4.375 1 97.44 37 THR B CA 1
ATOM 1477 C C . THR B 1 37 ? -9.031 -10.961 5.344 1 97.44 37 THR B C 1
ATOM 1479 O O . THR B 1 37 ? -9.969 -10.273 4.922 1 97.44 37 THR B O 1
ATOM 1482 N N . GLN B 1 38 ? -8.812 -11.117 6.574 1 95.62 38 GLN B N 1
ATOM 1483 C CA . GLN B 1 38 ? -9.773 -10.719 7.605 1 95.62 38 GLN B CA 1
ATOM 1484 C C . GLN B 1 38 ? -9.742 -9.211 7.832 1 95.62 38 GLN B C 1
ATOM 1486 O O . GLN B 1 38 ? -10.766 -8.609 8.164 1 95.62 38 GLN B O 1
ATOM 1491 N N . THR B 1 39 ? -8.625 -8.633 7.594 1 95.31 39 THR B N 1
ATOM 1492 C CA . THR B 1 39 ? -8.484 -7.254 8.047 1 95.31 39 THR B CA 1
ATOM 1493 C C . THR B 1 39 ? -8.445 -6.293 6.863 1 95.31 39 THR B C 1
ATOM 1495 O O . THR B 1 39 ? -8.711 -5.102 7.016 1 95.31 39 THR B O 1
ATOM 1498 N N . GLN B 1 40 ? -8.102 -6.82 5.707 1 96.75 40 GLN B N 1
ATOM 1499 C CA . GLN B 1 40 ? -7.895 -5.887 4.605 1 96.75 40 GLN B CA 1
ATOM 1500 C C . GLN B 1 40 ? -8.516 -6.41 3.316 1 96.75 40 GLN B C 1
ATOM 1502 O O . GLN B 1 40 ? -8.203 -5.922 2.229 1 96.75 40 GLN B O 1
ATOM 1507 N N . HIS B 1 41 ? -9.266 -7.488 3.383 1 97.19 41 HIS B N 1
ATOM 1508 C CA . HIS B 1 41 ? -10 -8.055 2.254 1 97.19 41 HIS B CA 1
ATOM 1509 C C . HIS B 1 41 ? -9.047 -8.523 1.16 1 97.19 41 HIS B C 1
ATOM 1511 O O . HIS B 1 41 ? -9.312 -8.32 -0.028 1 97.19 41 HIS B O 1
ATOM 1517 N N . TYR B 1 42 ? -7.965 -9.016 1.641 1 97.94 42 TYR B N 1
ATOM 1518 C CA . TYR B 1 42 ? -7.008 -9.641 0.739 1 97.94 42 TYR B CA 1
ATOM 1519 C C . TYR B 1 42 ? -7.625 -10.852 0.041 1 97.94 42 TYR B C 1
ATOM 1521 O O . TYR B 1 42 ? -8.383 -11.609 0.652 1 97.94 42 TYR B O 1
ATOM 1529 N N . LYS B 1 43 ? -7.32 -11 -1.24 1 98.5 43 LYS B N 1
ATOM 1530 C CA . LYS B 1 43 ? -7.703 -12.164 -2.029 1 98.5 43 LYS B CA 1
ATOM 1531 C C . LYS B 1 43 ? -6.5 -12.75 -2.764 1 98.5 43 LYS B C 1
ATOM 1533 O O . LYS B 1 43 ? -5.664 -12.008 -3.285 1 98.5 43 LYS B O 1
ATOM 1538 N N . LEU B 1 44 ? -6.418 -14.031 -2.771 1 98.69 44 LEU B N 1
ATOM 1539 C CA . LEU B 1 44 ? -5.402 -14.734 -3.543 1 98.69 44 LEU B CA 1
ATOM 1540 C C . LEU B 1 44 ? -6.031 -15.477 -4.719 1 98.69 44 LEU B C 1
ATOM 1542 O O . LEU B 1 44 ? -6.977 -16.25 -4.539 1 98.69 44 LEU B O 1
ATOM 1546 N N . PHE B 1 45 ? -5.504 -15.148 -5.898 1 98.69 45 PHE B N 1
ATOM 1547 C CA . PHE B 1 45 ? -5.941 -15.836 -7.113 1 98.69 45 PHE B CA 1
ATOM 1548 C C . PHE B 1 45 ? -4.84 -16.734 -7.652 1 98.69 45 PHE B C 1
ATOM 1550 O O . PHE B 1 45 ? -3.654 -16.453 -7.484 1 98.69 45 PHE B O 1
ATOM 1557 N N . ALA B 1 46 ? -5.223 -17.766 -8.297 1 98.12 46 ALA B N 1
ATOM 1558 C CA . ALA B 1 46 ? -4.289 -18.688 -8.945 1 98.12 46 ALA B CA 1
ATOM 1559 C C . ALA B 1 46 ? -4.676 -18.922 -10.406 1 98.12 46 ALA B C 1
ATOM 1561 O O . ALA B 1 46 ? -5.863 -18.938 -10.742 1 98.12 46 ALA B O 1
ATOM 1562 N N . TYR B 1 47 ? -3.66 -18.984 -11.211 1 96.94 47 TYR B N 1
ATOM 1563 C CA . TYR B 1 47 ? -3.814 -19.516 -12.57 1 96.94 47 TYR B CA 1
ATOM 1564 C C . TYR B 1 47 ? -3.572 -21.016 -12.609 1 96.94 47 TYR B C 1
ATOM 1566 O O . TYR B 1 47 ? -2.455 -21.469 -12.359 1 96.94 47 TYR B O 1
ATOM 1574 N N . GLU B 1 48 ? -4.629 -21.703 -12.898 1 91.31 48 GLU B N 1
ATOM 1575 C CA . GLU B 1 48 ? -4.543 -23.172 -12.93 1 91.31 48 GLU B CA 1
ATOM 1576 C C . GLU B 1 48 ? -4.508 -23.688 -14.367 1 91.31 48 GLU B C 1
ATOM 1578 O O . GLU B 1 48 ? -5.277 -23.234 -15.219 1 91.31 48 GLU B O 1
ATOM 1583 N N . ASN B 1 49 ? -3.518 -24.484 -14.617 1 87.06 49 ASN B N 1
ATOM 1584 C CA . ASN B 1 49 ? -3.404 -25.188 -15.891 1 87.06 49 ASN B CA 1
ATOM 1585 C C . ASN B 1 49 ? -3.014 -26.656 -15.688 1 87.06 49 ASN B C 1
ATOM 1587 O O . ASN B 1 49 ? -2.037 -26.953 -14.992 1 87.06 49 ASN B O 1
ATOM 1591 N N . GLU B 1 50 ? -3.82 -27.578 -16.312 1 86.81 50 GLU B N 1
ATOM 1592 C CA . GLU B 1 50 ? -3.574 -29.016 -16.281 1 86.81 50 GLU B CA 1
ATOM 1593 C C . GLU B 1 50 ? -3.463 -29.516 -14.836 1 86.81 50 GLU B C 1
ATOM 1595 O O . GLU B 1 50 ? -2.539 -30.266 -14.508 1 86.81 50 GLU B O 1
ATOM 1600 N N . GLY B 1 51 ? -4.199 -28.953 -13.852 1 83.75 51 GLY B N 1
ATOM 1601 C CA . GLY B 1 51 ? -4.352 -29.469 -12.5 1 83.75 51 GLY B CA 1
ATOM 1602 C C . GLY B 1 51 ? -3.35 -28.875 -11.516 1 83.75 51 GLY B C 1
ATOM 1603 O O . GLY B 1 51 ? -3.287 -29.297 -10.359 1 83.75 51 GLY B O 1
ATOM 1604 N N . SER B 1 52 ? -2.482 -28.047 -12.016 1 90.19 52 SER B N 1
ATOM 1605 C CA . SER B 1 52 ? -1.505 -27.422 -11.125 1 90.19 52 SER B CA 1
ATOM 1606 C C . SER B 1 52 ? -1.596 -25.906 -11.18 1 90.19 52 SER B C 1
ATOM 1608 O O . SER B 1 52 ? -2.043 -25.344 -12.18 1 90.19 52 SER B O 1
ATOM 1610 N N . TYR B 1 53 ? -1.184 -25.297 -10.102 1 94.69 53 TYR B N 1
ATOM 1611 C CA . TYR B 1 53 ? -1.115 -23.844 -10.062 1 94.69 53 TYR B CA 1
ATOM 1612 C C . TYR B 1 53 ? 0.178 -23.344 -10.695 1 94.69 53 TYR B C 1
ATOM 1614 O O . TYR B 1 53 ? 1.271 -23.688 -10.25 1 94.69 53 TYR B O 1
ATOM 1622 N N . LYS B 1 54 ? 0.07 -22.516 -11.711 1 97 54 LYS B N 1
ATOM 1623 C CA . LYS B 1 54 ? 1.228 -22.062 -12.484 1 97 54 LYS B CA 1
ATOM 1624 C C . LYS B 1 54 ? 1.604 -20.641 -12.117 1 97 54 LYS B C 1
ATOM 1626 O O . LYS B 1 54 ? 2.738 -20.203 -12.352 1 97 54 LYS B O 1
ATOM 1631 N N . ALA B 1 55 ? 0.677 -19.938 -11.609 1 98.44 55 ALA B N 1
ATOM 1632 C CA . ALA B 1 55 ? 0.893 -18.547 -11.188 1 98.44 55 ALA B CA 1
ATOM 1633 C C . ALA B 1 55 ? -0.061 -18.172 -10.055 1 98.44 55 ALA B C 1
ATOM 1635 O O . ALA B 1 55 ? -1.085 -18.828 -9.852 1 98.44 55 ALA B O 1
ATOM 1636 N N . ALA B 1 56 ? 0.29 -17.172 -9.297 1 98.62 56 ALA B N 1
ATOM 1637 C CA . ALA B 1 56 ? -0.524 -16.656 -8.195 1 98.62 56 ALA B CA 1
ATOM 1638 C C . ALA B 1 56 ? -0.45 -15.141 -8.109 1 98.62 56 ALA B C 1
ATOM 1640 O O . ALA B 1 56 ? 0.567 -14.539 -8.469 1 98.62 56 ALA B O 1
ATOM 1641 N N . CYS B 1 57 ? -1.517 -14.57 -7.68 1 98.75 57 CYS B N 1
ATOM 1642 C CA . CYS B 1 57 ? -1.608 -13.117 -7.535 1 98.75 57 CYS B CA 1
ATOM 1643 C C . CYS B 1 57 ? -2.422 -12.742 -6.301 1 98.75 57 CYS B C 1
ATOM 1645 O O . CYS B 1 57 ? -3.586 -13.125 -6.18 1 98.75 57 CYS B O 1
ATOM 1647 N N . GLY B 1 58 ? -1.8 -12.125 -5.387 1 98.69 58 GLY B N 1
ATOM 1648 C CA . GLY B 1 58 ? -2.496 -11.539 -4.254 1 98.69 58 GLY B CA 1
ATOM 1649 C C . GLY B 1 58 ? -2.895 -10.094 -4.48 1 98.69 58 GLY B C 1
ATOM 1650 O O . GLY B 1 58 ? -2.117 -9.312 -5.031 1 98.69 58 GLY B O 1
ATOM 1651 N N . VAL B 1 59 ? -4.125 -9.766 -4.09 1 98.81 59 VAL B N 1
ATOM 1652 C CA . VAL B 1 59 ? -4.602 -8.406 -4.297 1 98.81 59 VAL B CA 1
ATOM 1653 C C . VAL B 1 59 ? -5.406 -7.945 -3.084 1 98.81 59 VAL B C 1
ATOM 1655 O O . VAL B 1 59 ? -5.902 -8.773 -2.312 1 98.81 59 VAL B O 1
ATOM 1658 N N . MET B 1 60 ? -5.488 -6.664 -2.928 1 98.44 60 MET B N 1
ATOM 1659 C CA . MET B 1 60 ? -6.363 -6.078 -1.914 1 98.44 60 MET B CA 1
ATOM 1660 C C . MET B 1 60 ? -6.781 -4.664 -2.303 1 98.44 60 MET B C 1
ATOM 1662 O O . MET B 1 60 ? -6.074 -3.988 -3.053 1 98.44 60 MET B O 1
ATOM 1666 N N . PRO B 1 61 ? -7.992 -4.25 -1.841 1 98.31 61 PRO B N 1
ATOM 1667 C CA . PRO B 1 61 ? -8.312 -2.832 -2.02 1 98.31 61 PRO B CA 1
ATOM 1668 C C . PRO B 1 61 ? -7.266 -1.905 -1.408 1 98.31 61 PRO B C 1
ATOM 1670 O O . PRO B 1 61 ? -6.672 -2.234 -0.377 1 98.31 61 PRO B O 1
ATOM 1673 N N . PHE B 1 62 ? -7.039 -0.848 -2.033 1 98.38 62 PHE B N 1
ATOM 1674 C CA . PHE B 1 62 ? -6.109 0.171 -1.558 1 98.38 62 PHE B CA 1
ATOM 1675 C C . PHE B 1 62 ? -6.793 1.53 -1.476 1 98.38 62 PHE B C 1
ATOM 1677 O O . PHE B 1 62 ? -6.574 2.395 -2.328 1 98.38 62 PHE B O 1
ATOM 1684 N N . ASN B 1 63 ? -7.551 1.707 -0.392 1 97.06 63 ASN B N 1
ATOM 1685 C CA . ASN B 1 63 ? -8.344 2.914 -0.195 1 97.06 63 ASN B CA 1
ATOM 1686 C C . ASN B 1 63 ? -7.531 4.02 0.473 1 97.06 63 ASN B C 1
ATOM 1688 O O . ASN B 1 63 ? -7.496 4.113 1.701 1 97.06 63 ASN B O 1
ATOM 1692 N N . VAL B 1 64 ? -6.918 4.801 -0.348 1 96.44 64 VAL B N 1
ATOM 1693 C CA . VAL B 1 64 ? -6.125 5.941 0.096 1 96.44 64 VAL B CA 1
ATOM 1694 C C . VAL B 1 64 ? -6.664 7.227 -0.534 1 96.44 64 VAL B C 1
ATOM 1696 O O . VAL B 1 64 ? -7.5 7.176 -1.438 1 96.44 64 VAL B O 1
ATOM 1699 N N . LEU B 1 65 ? -6.164 8.32 -0.107 1 96.94 65 LEU B N 1
ATOM 1700 C CA . LEU B 1 65 ? -6.758 9.602 -0.474 1 96.94 65 LEU B CA 1
ATOM 1701 C C . LEU B 1 65 ? -6.371 9.992 -1.898 1 96.94 65 LEU B C 1
ATOM 1703 O O . LEU B 1 65 ? -7.035 10.828 -2.52 1 96.94 65 LEU B O 1
ATOM 1707 N N . TYR B 1 66 ? -5.328 9.406 -2.434 1 95 66 TYR B N 1
ATOM 1708 C CA . TYR B 1 66 ? -4.867 9.859 -3.744 1 95 66 TYR B CA 1
ATOM 1709 C C . TYR B 1 66 ? -5.348 8.914 -4.84 1 95 66 TYR B C 1
ATOM 1711 O O . TYR B 1 66 ? -4.988 9.078 -6.012 1 95 66 TYR B O 1
ATOM 1719 N N . HIS B 1 67 ? -6.105 7.934 -4.52 1 94.62 67 HIS B N 1
ATOM 1720 C CA . HIS B 1 67 ? -6.637 7.004 -5.512 1 94.62 67 HIS B CA 1
ATOM 1721 C C . HIS B 1 67 ? -8.164 7.02 -5.52 1 94.62 67 HIS B C 1
ATOM 1723 O O . HIS B 1 67 ? -8.789 7.422 -4.539 1 94.62 67 HIS B O 1
ATOM 1729 N N . ASN B 1 68 ? -8.617 6.668 -6.676 1 92.81 68 ASN B N 1
ATOM 1730 C CA . ASN B 1 68 ? -10.031 6.328 -6.793 1 92.81 68 ASN B CA 1
ATOM 1731 C C . ASN B 1 68 ? -10.227 4.832 -7.02 1 92.81 68 ASN B C 1
ATOM 1733 O O . ASN B 1 68 ? -9.805 4.293 -8.047 1 92.81 68 ASN B O 1
ATOM 1737 N N . HIS B 1 69 ? -10.82 4.105 -6.113 1 95.5 69 HIS B N 1
ATOM 1738 C CA . HIS B 1 69 ? -11.125 2.686 -6.219 1 95.5 69 HIS B CA 1
ATOM 1739 C C . HIS B 1 69 ? -9.938 1.907 -6.777 1 95.5 69 HIS B C 1
ATOM 1741 O O . HIS B 1 69 ? -10.023 1.33 -7.863 1 95.5 69 HIS B O 1
ATOM 1747 N N . CYS B 1 70 ? -8.914 1.828 -6.039 1 98.38 70 CYS B N 1
ATOM 1748 C CA . CYS B 1 70 ? -7.656 1.226 -6.469 1 98.38 70 CYS B CA 1
ATOM 1749 C C . CYS B 1 70 ? -7.508 -0.185 -5.91 1 98.38 70 CYS B C 1
ATOM 1751 O O . CYS B 1 70 ? -7.855 -0.44 -4.754 1 98.38 70 CYS B O 1
ATOM 1753 N N . LEU B 1 71 ? -7.09 -1.069 -6.785 1 98.75 71 LEU B N 1
ATOM 1754 C CA . LEU B 1 71 ? -6.684 -2.408 -6.371 1 98.75 71 LEU B CA 1
ATOM 1755 C C . LEU B 1 71 ? -5.164 -2.516 -6.285 1 98.75 71 LEU B C 1
ATOM 1757 O O . LEU B 1 71 ? -4.461 -2.18 -7.242 1 98.75 71 LEU B O 1
ATOM 1761 N N . TYR B 1 72 ? -4.668 -2.926 -5.16 1 98.81 72 TYR B N 1
ATOM 1762 C CA . TYR B 1 72 ? -3.236 -3.129 -4.961 1 98.81 72 TYR B CA 1
ATOM 1763 C C . TYR B 1 72 ? -2.848 -4.578 -5.23 1 98.81 72 TYR B C 1
ATOM 1765 O O . TYR B 1 72 ? -3.479 -5.504 -4.715 1 98.81 72 TYR B O 1
ATOM 1773 N N . ILE B 1 73 ? -1.905 -4.77 -6.055 1 98.75 73 ILE B N 1
ATOM 1774 C CA . ILE B 1 73 ? -1.334 -6.09 -6.289 1 98.75 73 ILE B CA 1
ATOM 1775 C C . ILE B 1 73 ? -0.196 -6.344 -5.305 1 98.75 73 ILE B C 1
ATOM 1777 O O . ILE B 1 73 ? 0.87 -5.73 -5.406 1 98.75 73 ILE B O 1
ATOM 1781 N N . CYS B 1 74 ? -0.37 -7.25 -4.414 1 97.81 74 CYS B N 1
ATOM 1782 C CA . CYS B 1 74 ? 0.543 -7.543 -3.316 1 97.81 74 CYS B CA 1
ATOM 1783 C C . CYS B 1 74 ? 1.649 -8.492 -3.762 1 97.81 74 CYS B C 1
ATOM 1785 O O . CYS B 1 74 ? 2.805 -8.336 -3.363 1 97.81 74 CYS B O 1
ATOM 1787 N N . ASP B 1 75 ? 1.234 -9.43 -4.441 1 97.31 75 ASP B N 1
ATOM 1788 C CA . ASP B 1 75 ? 2.088 -10.531 -4.871 1 97.31 75 ASP B CA 1
ATOM 1789 C C . ASP B 1 75 ? 1.743 -10.977 -6.293 1 97.31 75 ASP B C 1
ATOM 1791 O O . ASP B 1 75 ? 0.569 -11.016 -6.668 1 97.31 75 ASP B O 1
ATOM 1795 N N . PHE B 1 76 ? 2.717 -11.211 -7.031 1 98.38 76 PHE B N 1
ATOM 1796 C CA . PHE B 1 76 ? 2.57 -11.797 -8.352 1 98.38 76 PHE B CA 1
ATOM 1797 C C . PHE B 1 76 ? 3.74 -12.727 -8.672 1 98.38 76 PHE B C 1
ATOM 1799 O O . PHE B 1 76 ? 4.895 -12.289 -8.688 1 98.38 76 PHE B O 1
ATOM 1806 N N . VAL B 1 77 ? 3.393 -13.961 -8.898 1 98.19 77 VAL B N 1
ATOM 1807 C CA . VAL B 1 77 ? 4.461 -14.922 -9.141 1 98.19 77 VAL B CA 1
ATOM 1808 C C . VAL B 1 77 ? 4.016 -15.922 -10.203 1 98.19 77 VAL B C 1
ATOM 1810 O O . VAL B 1 77 ? 2.869 -16.375 -10.203 1 98.19 77 VAL B O 1
ATOM 1813 N N . VAL B 1 78 ? 4.824 -16.141 -11.164 1 97.88 78 VAL B N 1
ATOM 1814 C CA . VAL B 1 78 ? 4.719 -1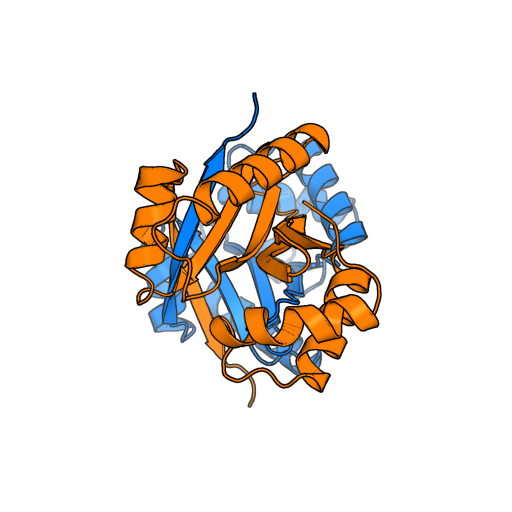7.234 -12.125 1 97.88 78 VAL B CA 1
ATOM 1815 C C . VAL B 1 78 ? 5.797 -18.281 -11.844 1 97.88 78 VAL B C 1
ATOM 1817 O O . VAL B 1 78 ? 6.941 -17.938 -11.539 1 97.88 78 VAL B O 1
ATOM 1820 N N . ASP B 1 79 ? 5.418 -19.5 -11.93 1 97.31 79 ASP B N 1
ATOM 1821 C CA . ASP B 1 79 ? 6.406 -20.562 -11.758 1 97.31 79 ASP B CA 1
ATOM 1822 C C . ASP B 1 79 ? 7.664 -20.281 -12.578 1 97.31 79 ASP B C 1
ATOM 1824 O O . ASP B 1 79 ? 7.582 -19.984 -13.773 1 97.31 79 ASP B O 1
ATOM 1828 N N . GLU B 1 80 ? 8.742 -20.406 -11.914 1 95.62 80 GLU B N 1
ATOM 1829 C CA . GLU B 1 80 ? 10.016 -20.062 -12.531 1 95.62 80 GLU B CA 1
ATOM 1830 C C . GLU B 1 80 ? 10.25 -20.859 -13.805 1 95.62 80 GLU B C 1
ATOM 1832 O O . GLU B 1 80 ? 10.797 -20.344 -14.781 1 95.62 80 GLU B O 1
ATOM 1837 N N . ALA B 1 81 ? 9.836 -22.078 -13.852 1 94.19 81 ALA B N 1
ATOM 1838 C CA . ALA B 1 81 ? 10.062 -22.969 -14.977 1 94.19 81 ALA B CA 1
ATOM 1839 C C . ALA B 1 81 ? 9.18 -22.594 -16.156 1 94.19 81 ALA B C 1
ATOM 1841 O O . ALA B 1 81 ? 9.391 -23.078 -17.281 1 94.19 81 ALA B O 1
ATOM 1842 N N . LEU B 1 82 ? 8.266 -21.703 -15.961 1 94.56 82 LEU B N 1
ATOM 1843 C CA . LEU B 1 82 ? 7.281 -21.406 -17 1 94.56 82 LEU B CA 1
ATOM 1844 C C . LEU B 1 82 ? 7.34 -19.938 -17.391 1 94.56 82 LEU B C 1
ATOM 1846 O O . LEU B 1 82 ? 6.469 -19.453 -18.125 1 94.56 82 LEU B O 1
ATOM 1850 N N . ARG B 1 83 ? 8.289 -19.281 -16.922 1 92.56 83 ARG B N 1
ATOM 1851 C CA . ARG B 1 83 ? 8.406 -17.859 -17.219 1 92.56 83 ARG B CA 1
ATOM 1852 C C . ARG B 1 83 ? 8.859 -17.641 -18.656 1 92.56 83 ARG B C 1
ATOM 1854 O O . ARG B 1 83 ? 9.484 -18.516 -19.25 1 92.56 83 ARG B O 1
ATOM 1861 N N . GLY B 1 84 ? 8.398 -16.5 -19.172 1 90.88 84 GLY B N 1
ATOM 1862 C CA . GLY B 1 84 ? 8.742 -16.172 -20.547 1 90.88 84 GLY B CA 1
ATOM 1863 C C . GLY B 1 84 ? 7.855 -16.859 -21.562 1 90.88 84 GLY B C 1
ATOM 1864 O O . GLY B 1 84 ? 8.164 -16.859 -22.766 1 90.88 84 GLY B O 1
ATOM 1865 N N . LYS B 1 85 ? 6.766 -17.422 -21.109 1 92.44 85 LYS B N 1
ATOM 1866 C CA . LYS B 1 85 ? 5.887 -18.172 -21.984 1 92.44 85 LYS B CA 1
ATOM 1867 C C . LYS B 1 85 ? 4.523 -17.5 -22.125 1 92.44 85 LYS B C 1
ATOM 1869 O O . LYS B 1 85 ? 3.574 -18.094 -22.625 1 92.44 85 LYS B O 1
ATOM 1874 N N . GLY B 1 86 ? 4.383 -16.375 -21.516 1 95.19 86 GLY B N 1
ATOM 1875 C CA . GLY B 1 86 ? 3.164 -15.602 -21.688 1 95.19 86 GLY B CA 1
ATOM 1876 C C . GLY B 1 86 ? 2.145 -15.852 -20.594 1 95.19 86 GLY B C 1
ATOM 1877 O O . GLY B 1 86 ? 1.085 -15.219 -20.578 1 95.19 86 GLY B O 1
ATOM 1878 N N . ILE B 1 87 ? 2.4 -16.719 -19.688 1 96.12 87 ILE B N 1
ATOM 1879 C CA . ILE B 1 87 ? 1.478 -17.078 -18.625 1 96.12 87 ILE B CA 1
ATOM 1880 C C . ILE B 1 87 ? 1.21 -15.867 -17.734 1 96.12 87 ILE B C 1
ATOM 1882 O O . ILE B 1 87 ? 0.061 -15.586 -17.391 1 96.12 87 ILE B O 1
ATOM 1886 N N . GLY B 1 88 ? 2.244 -15.156 -17.391 1 97.56 88 GLY B N 1
ATOM 1887 C CA . GLY B 1 88 ? 2.084 -13.977 -16.547 1 97.56 88 GLY B CA 1
ATOM 1888 C C . GLY B 1 88 ? 1.18 -12.922 -17.172 1 97.56 88 GLY B C 1
ATOM 1889 O O . GLY B 1 88 ? 0.297 -12.391 -16.484 1 97.56 88 GLY B O 1
ATOM 1890 N N . GLN B 1 89 ? 1.421 -12.695 -18.422 1 97.69 89 GLN B N 1
ATOM 1891 C CA . GLN B 1 89 ? 0.621 -11.703 -19.125 1 97.69 89 GLN B CA 1
ATOM 1892 C C . GLN B 1 89 ? -0.847 -12.117 -19.188 1 97.69 89 GLN B C 1
ATOM 1894 O O . GLN B 1 89 ? -1.735 -11.312 -18.891 1 97.69 89 GLN B O 1
ATOM 1899 N N . ALA B 1 90 ? -1.071 -13.328 -19.531 1 96.94 90 ALA B N 1
ATOM 1900 C CA . ALA B 1 90 ? -2.438 -13.844 -19.609 1 96.94 90 ALA B CA 1
ATOM 1901 C C . ALA B 1 90 ? -3.129 -13.766 -18.25 1 96.94 90 ALA B C 1
ATOM 1903 O O . ALA B 1 90 ? -4.289 -13.359 -18.156 1 96.94 90 ALA B O 1
ATOM 1904 N N . PHE B 1 91 ? -2.465 -14.133 -17.266 1 98.06 91 PHE B N 1
ATOM 1905 C CA . PHE B 1 91 ? -3.02 -14.172 -15.914 1 98.06 91 PHE B CA 1
ATOM 1906 C C . PHE B 1 91 ? -3.312 -12.766 -15.406 1 98.06 91 PHE B C 1
ATOM 1908 O O . PHE B 1 91 ? -4.414 -12.492 -14.93 1 98.06 91 PHE B O 1
ATOM 1915 N N . LEU B 1 92 ? -2.402 -11.844 -15.523 1 98.06 92 LEU B N 1
ATOM 1916 C CA . LEU B 1 92 ? -2.594 -10.484 -15.023 1 98.06 92 LEU B CA 1
ATOM 1917 C C . LEU B 1 92 ? -3.682 -9.766 -15.812 1 98.06 92 LEU B C 1
ATOM 1919 O O . LEU B 1 92 ? -4.406 -8.938 -15.266 1 98.06 92 LEU B O 1
ATOM 1923 N N . LYS B 1 93 ? -3.842 -10.094 -17.062 1 98.12 93 LYS B N 1
ATOM 1924 C CA . LYS B 1 93 ? -4.961 -9.555 -17.828 1 98.12 93 LYS B CA 1
ATOM 1925 C C . LYS B 1 93 ? -6.297 -10.008 -17.25 1 98.12 93 LYS B C 1
ATOM 1927 O O . LYS B 1 93 ? -7.246 -9.227 -17.188 1 98.12 93 LYS B O 1
ATOM 1932 N N . LYS B 1 94 ? -6.363 -11.25 -16.875 1 98.06 94 LYS B N 1
ATOM 1933 C CA . LYS B 1 94 ? -7.578 -11.75 -16.234 1 98.06 94 LYS B CA 1
ATOM 1934 C C . LYS B 1 94 ? -7.844 -11.023 -14.922 1 98.06 94 LYS B C 1
ATOM 1936 O O . LYS B 1 94 ? -8.992 -10.688 -14.609 1 98.06 94 LYS B O 1
ATOM 1941 N N . ILE B 1 95 ? -6.805 -10.805 -14.164 1 98.38 95 ILE B N 1
ATOM 1942 C CA . ILE B 1 95 ? -6.922 -10.062 -12.914 1 98.38 95 ILE B CA 1
ATOM 1943 C C . ILE B 1 95 ? -7.453 -8.656 -13.195 1 98.38 95 ILE B C 1
ATOM 1945 O O . ILE B 1 95 ? -8.336 -8.164 -12.484 1 98.38 95 ILE B O 1
ATOM 1949 N N . GLN B 1 96 ? -6.961 -8.039 -14.211 1 98.38 96 GLN B N 1
ATOM 1950 C CA . GLN B 1 96 ? -7.395 -6.695 -14.586 1 98.38 96 GLN B CA 1
ATOM 1951 C C . GLN B 1 96 ? -8.875 -6.68 -14.961 1 98.38 96 GLN B C 1
ATOM 1953 O O . GLN B 1 96 ? -9.617 -5.785 -14.547 1 98.38 96 GLN B O 1
ATOM 1958 N N . ILE B 1 97 ? -9.266 -7.609 -15.734 1 98.12 97 ILE B N 1
ATOM 1959 C CA . ILE B 1 97 ? -10.664 -7.711 -16.125 1 98.12 97 ILE B CA 1
ATOM 1960 C C . ILE B 1 97 ? -11.539 -7.891 -14.891 1 98.12 97 ILE B C 1
ATOM 1962 O O . ILE B 1 97 ? -12.562 -7.211 -14.742 1 98.12 97 ILE B O 1
ATOM 1966 N N . TRP B 1 98 ? -11.172 -8.797 -14.023 1 98.31 98 TRP B N 1
ATOM 1967 C CA . TRP B 1 98 ? -11.898 -9.008 -12.773 1 98.31 98 TRP B CA 1
ATOM 1968 C C . TRP B 1 98 ? -11.984 -7.711 -11.977 1 98.31 98 TRP B C 1
ATOM 1970 O O . TRP B 1 98 ? -13.047 -7.371 -11.453 1 98.31 98 TRP B O 1
ATOM 1980 N N . ALA B 1 99 ? -10.867 -7.031 -11.859 1 98.5 99 ALA B N 1
ATOM 1981 C CA . ALA B 1 99 ? -10.812 -5.766 -11.125 1 98.5 99 ALA B CA 1
ATOM 1982 C C . ALA B 1 99 ? -11.812 -4.762 -11.695 1 98.5 99 ALA B C 1
ATOM 1984 O O . ALA B 1 99 ? -12.562 -4.125 -10.945 1 98.5 99 ALA B O 1
ATOM 1985 N N . LYS B 1 100 ? -11.836 -4.641 -12.984 1 98.06 100 LYS B N 1
ATOM 1986 C CA . LYS B 1 100 ? -12.766 -3.736 -13.648 1 98.06 100 LYS B CA 1
ATOM 1987 C C . LYS B 1 100 ? -14.211 -4.117 -13.336 1 98.06 100 LYS B C 1
ATOM 1989 O O . LYS B 1 100 ? -15.047 -3.254 -13.055 1 98.06 100 LYS B O 1
ATOM 1994 N N . ASP B 1 101 ? -14.414 -5.348 -13.43 1 97.88 101 ASP B N 1
ATOM 1995 C CA . ASP B 1 101 ? -15.758 -5.848 -13.164 1 97.88 101 ASP B CA 1
ATOM 1996 C C . ASP B 1 101 ? -16.188 -5.555 -11.727 1 97.88 101 ASP B C 1
ATOM 1998 O O . ASP B 1 101 ? -17.375 -5.395 -11.453 1 97.88 101 ASP B O 1
ATOM 2002 N N . GLN B 1 102 ? -15.195 -5.516 -10.844 1 97.56 102 GLN B N 1
ATOM 2003 C CA . GLN B 1 102 ? -15.469 -5.211 -9.445 1 97.56 102 GLN B CA 1
ATOM 2004 C C . GLN B 1 102 ? -15.57 -3.703 -9.219 1 97.56 102 GLN B C 1
ATOM 2006 O O . GLN B 1 102 ? -15.812 -3.252 -8.102 1 97.56 102 GLN B O 1
ATOM 2011 N N . GLY B 1 103 ? -15.297 -2.879 -10.234 1 97.25 103 GLY B N 1
ATOM 2012 C CA . GLY B 1 103 ? -15.461 -1.438 -10.141 1 97.25 103 GLY B CA 1
ATOM 2013 C C . GLY B 1 103 ? -14.156 -0.705 -9.875 1 97.25 103 GLY B C 1
ATOM 2014 O O . GLY B 1 103 ? -14.156 0.509 -9.656 1 97.25 103 GLY B O 1
ATOM 2015 N N . TYR B 1 104 ? -13.094 -1.409 -9.852 1 98.19 104 TYR B N 1
ATOM 2016 C CA . TYR B 1 104 ? -11.812 -0.73 -9.68 1 98.19 104 TYR B CA 1
ATOM 2017 C C . TYR B 1 104 ? -11.461 0.087 -10.914 1 98.19 104 TYR B C 1
ATOM 2019 O O . TYR B 1 104 ? -11.852 -0.261 -12.031 1 98.19 104 TYR B O 1
ATOM 2027 N N . GLU B 1 105 ? -10.68 1.148 -10.688 1 98.06 105 GLU B N 1
ATOM 2028 C CA . GLU B 1 105 ? -10.32 2.068 -11.758 1 98.06 105 GLU B CA 1
ATOM 2029 C C . GLU B 1 105 ? -8.812 2.094 -11.984 1 98.06 105 GLU B C 1
ATOM 2031 O O . GLU B 1 105 ? -8.336 2.564 -13.023 1 98.06 105 GLU B O 1
ATOM 2036 N N . GLU B 1 106 ? -8.055 1.633 -10.984 1 98.12 106 GLU B N 1
ATOM 2037 C CA . GLU B 1 106 ? -6.598 1.701 -11.031 1 98.12 106 GLU B CA 1
ATOM 2038 C C . GLU B 1 106 ? -5.965 0.504 -10.328 1 98.12 106 GLU B C 1
ATOM 2040 O O . GLU B 1 106 ? -6.566 -0.074 -9.422 1 98.12 106 GLU B O 1
ATOM 2045 N N . LEU B 1 107 ? -4.805 0.181 -10.789 1 98.69 107 LEU B N 1
ATOM 2046 C CA . LEU B 1 107 ? -3.943 -0.807 -10.148 1 98.69 107 LEU B CA 1
ATOM 2047 C C . LEU B 1 107 ? -2.652 -0.164 -9.656 1 98.69 107 LEU B C 1
ATOM 2049 O O . LEU B 1 107 ? -2.102 0.72 -10.32 1 98.69 107 LEU B O 1
ATOM 2053 N N . GLU B 1 108 ? -2.168 -0.572 -8.578 1 98.81 108 GLU B N 1
ATOM 2054 C CA . GLU B 1 108 ? -0.861 -0.171 -8.062 1 98.81 108 GLU B CA 1
ATOM 2055 C C . GLU B 1 108 ? -0.096 -1.367 -7.504 1 98.81 108 GLU B C 1
ATOM 2057 O O . GLU B 1 108 ? -0.7 -2.311 -6.992 1 98.81 108 GLU B O 1
ATOM 2062 N N . LEU B 1 109 ? 1.124 -1.383 -7.676 1 98.69 109 LEU B N 1
ATOM 2063 C CA . LEU B 1 109 ? 2.004 -2.324 -6.992 1 98.69 109 LEU B CA 1
ATOM 2064 C C . LEU B 1 109 ? 3.357 -1.6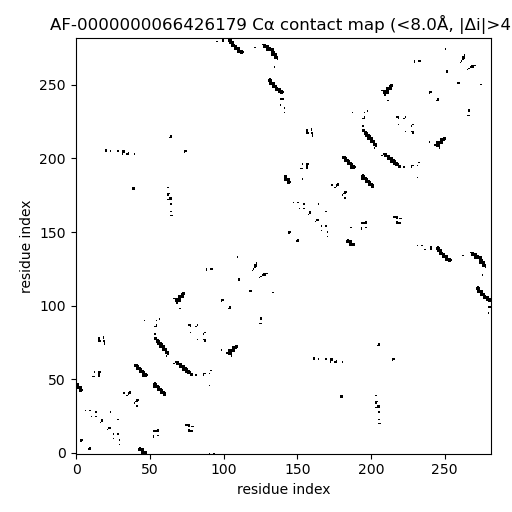88 -6.695 1 98.69 109 LEU B C 1
ATOM 2066 O O . LEU B 1 109 ? 3.672 -0.617 -7.219 1 98.69 109 LEU B O 1
ATOM 2070 N N . SER B 1 110 ? 4.043 -2.281 -5.793 1 98.31 110 SER B N 1
ATOM 2071 C CA . SER B 1 110 ? 5.43 -1.943 -5.484 1 98.31 110 SER B CA 1
ATOM 2072 C C . SER B 1 110 ? 6.367 -3.094 -5.828 1 98.31 110 SER B C 1
ATOM 2074 O O . SER B 1 110 ? 5.992 -4.262 -5.723 1 98.31 110 SER B O 1
ATOM 2076 N N . SER B 1 111 ? 7.512 -2.742 -6.258 1 98.31 111 SER B N 1
ATOM 2077 C CA . SER B 1 111 ? 8.508 -3.744 -6.625 1 98.31 111 SER B CA 1
ATOM 2078 C C . SER B 1 111 ? 9.914 -3.275 -6.289 1 98.31 111 SER B C 1
ATOM 2080 O O . SER B 1 111 ? 10.289 -2.143 -6.598 1 98.31 111 SER B O 1
ATOM 2082 N N . SER B 1 112 ? 10.656 -4.164 -5.715 1 97.62 112 SER B N 1
ATOM 2083 C CA . SER B 1 112 ? 12.031 -3.863 -5.316 1 97.62 112 SER B CA 1
ATOM 2084 C C . SER B 1 112 ? 12.875 -3.467 -6.52 1 97.62 112 SER B C 1
ATOM 2086 O O . SER B 1 112 ? 12.648 -3.947 -7.633 1 97.62 112 SER B O 1
ATOM 2088 N N . PHE B 1 113 ? 14.008 -2.705 -6.242 1 97.75 113 PHE B N 1
ATOM 2089 C CA . PHE B 1 113 ? 14.891 -2.236 -7.297 1 97.75 113 PHE B CA 1
ATOM 2090 C C . PHE B 1 113 ? 15.492 -3.412 -8.062 1 97.75 113 PHE B C 1
ATOM 2092 O O . PHE B 1 113 ? 15.789 -3.299 -9.25 1 97.75 113 PHE B O 1
ATOM 2099 N N . PHE B 1 114 ? 15.625 -4.492 -7.457 1 96.12 114 PHE B N 1
ATOM 2100 C CA . PHE B 1 114 ? 16.406 -5.594 -8.008 1 96.12 114 PHE B CA 1
ATOM 2101 C C . PHE B 1 114 ? 15.555 -6.449 -8.938 1 96.12 114 PHE B C 1
ATOM 2103 O O . PHE B 1 114 ? 16.078 -7.301 -9.664 1 96.12 114 PHE B O 1
ATOM 2110 N N . ARG B 1 115 ? 14.312 -6.227 -8.953 1 96.69 115 ARG B N 1
ATOM 2111 C CA . ARG B 1 115 ? 13.422 -7.039 -9.773 1 96.69 115 ARG B CA 1
ATOM 2112 C C . ARG B 1 115 ? 13.25 -6.438 -11.164 1 96.69 115 ARG B C 1
ATOM 2114 O O . ARG B 1 115 ? 12.133 -6.188 -11.602 1 96.69 115 ARG B O 1
ATOM 2121 N N . THR B 1 116 ? 14.344 -6.375 -11.891 1 97.38 116 THR B N 1
ATOM 2122 C CA . THR B 1 116 ? 14.391 -5.652 -13.156 1 97.38 116 THR B CA 1
ATOM 2123 C C . THR B 1 116 ? 13.562 -6.363 -14.219 1 97.38 116 THR B C 1
ATOM 2125 O O . THR B 1 116 ? 12.906 -5.715 -15.039 1 97.38 116 THR B O 1
ATOM 2128 N N . GLN B 1 117 ? 13.57 -7.688 -14.211 1 96 117 GLN B N 1
ATOM 2129 C CA . GLN B 1 117 ? 12.766 -8.43 -15.18 1 96 117 GLN B CA 1
ATOM 2130 C C . GLN B 1 117 ? 11.273 -8.188 -14.953 1 96 117 GLN B C 1
ATOM 2132 O O . GLN B 1 117 ? 10.516 -8.039 -15.906 1 96 117 GLN B O 1
ATOM 2137 N N . ALA B 1 118 ? 10.898 -8.188 -13.68 1 97 118 ALA B N 1
ATOM 2138 C CA . ALA B 1 118 ? 9.5 -7.895 -13.359 1 97 118 ALA B CA 1
ATOM 2139 C C . ALA B 1 118 ? 9.117 -6.488 -13.82 1 97 118 ALA B C 1
ATOM 2141 O O . ALA B 1 118 ? 8.023 -6.277 -14.336 1 97 118 ALA B O 1
ATOM 2142 N N . HIS B 1 119 ? 10.031 -5.539 -13.641 1 98.44 119 HIS B N 1
ATOM 2143 C CA . HIS B 1 119 ? 9.781 -4.164 -14.062 1 98.44 119 HIS B CA 1
ATOM 2144 C C . HIS B 1 119 ? 9.508 -4.09 -15.555 1 98.44 119 HIS B C 1
ATOM 2146 O O . HIS B 1 119 ? 8.539 -3.447 -15.984 1 98.44 119 HIS B O 1
ATOM 2152 N N . GLU B 1 120 ? 10.336 -4.758 -16.281 1 97.56 120 GLU B N 1
ATOM 2153 C CA . GLU B 1 120 ? 10.156 -4.793 -17.734 1 97.56 120 GLU B CA 1
ATOM 2154 C C . GLU B 1 120 ? 8.805 -5.406 -18.109 1 97.56 120 GLU B C 1
ATOM 2156 O O . GLU B 1 120 ? 8.109 -4.902 -19 1 97.56 120 GLU B O 1
ATOM 2161 N N . PHE B 1 121 ? 8.5 -6.465 -17.469 1 98 121 PHE B N 1
ATOM 2162 C CA . PHE B 1 121 ? 7.215 -7.125 -17.688 1 98 121 PHE B CA 1
ATOM 2163 C C . PHE B 1 121 ? 6.062 -6.16 -17.438 1 98 121 PHE B C 1
ATOM 2165 O O . PHE B 1 121 ? 5.168 -6.02 -18.281 1 98 121 PHE B O 1
ATOM 2172 N N . TYR B 1 122 ? 6.066 -5.453 -16.297 1 98.5 122 TYR B N 1
ATOM 2173 C CA . TYR B 1 122 ? 4.98 -4.551 -15.922 1 98.5 122 TYR B CA 1
ATOM 2174 C C . TYR B 1 122 ? 4.867 -3.395 -16.906 1 98.5 122 TYR B C 1
ATOM 2176 O O . TYR B 1 122 ? 3.762 -2.998 -17.281 1 98.5 122 TYR B O 1
ATOM 2184 N N . ILE B 1 123 ? 6 -2.896 -17.344 1 98.25 123 ILE B N 1
ATOM 2185 C CA . ILE B 1 123 ? 6.012 -1.722 -18.219 1 98.25 123 ILE B CA 1
ATOM 2186 C C . ILE B 1 123 ? 5.715 -2.139 -19.656 1 98.25 123 ILE B C 1
ATOM 2188 O O . ILE B 1 123 ? 4.75 -1.662 -20.25 1 98.25 123 ILE B O 1
ATOM 2192 N N . GLN B 1 124 ? 6.422 -3.098 -20.141 1 97.44 124 GLN B N 1
ATOM 2193 C CA . GLN B 1 124 ? 6.391 -3.404 -21.562 1 97.44 124 GLN B CA 1
ATOM 2194 C C . GLN B 1 124 ? 5.188 -4.273 -21.922 1 97.44 124 GLN B C 1
ATOM 2196 O O . GLN B 1 124 ? 4.602 -4.129 -23 1 97.44 124 GLN B O 1
ATOM 2201 N N . LYS B 1 125 ? 4.836 -5.133 -21.047 1 97.25 125 LYS B N 1
ATOM 2202 C CA . LYS B 1 125 ? 3.797 -6.098 -21.406 1 97.25 125 LYS B CA 1
ATOM 2203 C C . LYS B 1 125 ? 2.449 -5.691 -20.812 1 97.25 125 LYS B C 1
ATOM 2205 O O . LYS B 1 125 ? 1.401 -5.965 -21.406 1 97.25 125 LYS B O 1
ATOM 2210 N N . MET B 1 126 ? 2.498 -5.031 -19.688 1 97.94 126 MET B N 1
ATOM 2211 C CA . MET B 1 126 ? 1.229 -4.84 -18.984 1 97.94 126 MET B CA 1
ATOM 2212 C C . MET B 1 126 ? 0.823 -3.371 -18.984 1 97.94 126 MET B C 1
ATOM 2214 O O . MET B 1 126 ? -0.286 -3.029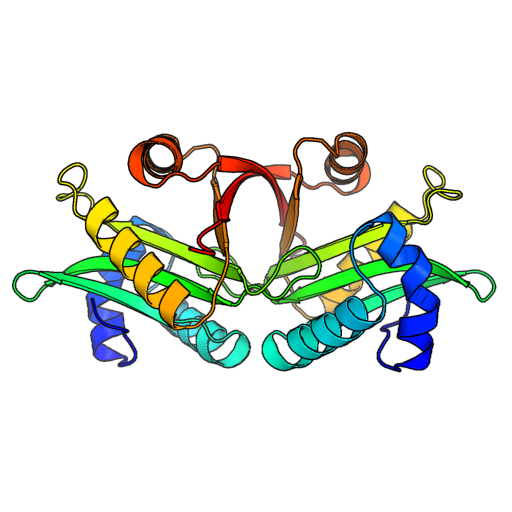 -18.578 1 97.94 126 MET B O 1
ATOM 2218 N N . GLY B 1 127 ? 1.714 -2.438 -19.344 1 98.25 127 GLY B N 1
ATOM 2219 C CA . GLY B 1 127 ? 1.345 -1.041 -19.516 1 98.25 127 GLY B CA 1
ATOM 2220 C C . GLY B 1 127 ? 1.364 -0.251 -18.219 1 98.25 127 GLY B C 1
ATOM 2221 O O . GLY B 1 127 ? 0.694 0.777 -18.109 1 98.25 127 GLY B O 1
ATOM 2222 N N . PHE B 1 128 ? 2.061 -0.729 -17.25 1 98.75 128 PHE B N 1
ATOM 2223 C CA . PHE B 1 128 ? 2.262 0.057 -16.047 1 98.75 128 PHE B CA 1
ATOM 2224 C C . PHE B 1 128 ? 3.289 1.158 -16.266 1 98.75 128 PHE B C 1
ATOM 2226 O O . PHE B 1 128 ? 4.117 1.062 -17.188 1 98.75 128 PHE B O 1
ATOM 2233 N N . GLU B 1 129 ? 3.229 2.156 -15.367 1 98.56 129 GLU B N 1
ATOM 2234 C CA . GLU B 1 129 ? 4.23 3.217 -15.344 1 98.56 129 GLU B CA 1
ATOM 2235 C C . GLU B 1 129 ? 4.852 3.357 -13.953 1 98.56 129 GLU B C 1
ATOM 2237 O O . GLU B 1 129 ? 4.16 3.246 -12.945 1 98.56 129 GLU B O 1
ATOM 2242 N N . LYS B 1 130 ? 6.117 3.605 -13.984 1 98.38 130 LYS B N 1
ATOM 2243 C CA . LYS B 1 130 ? 6.738 3.992 -12.719 1 98.38 130 LYS B CA 1
ATOM 2244 C C . LYS B 1 130 ? 6.254 5.367 -12.266 1 98.38 130 LYS B C 1
ATOM 2246 O O . LYS B 1 130 ? 6.27 6.32 -13.047 1 98.38 130 LYS B O 1
ATOM 2251 N N . SER B 1 131 ? 5.91 5.379 -11.008 1 98.25 131 SER B N 1
ATOM 2252 C CA . SER B 1 131 ? 5.312 6.637 -10.562 1 98.25 131 SER B CA 1
ATOM 2253 C C . SER B 1 131 ? 6.07 7.219 -9.375 1 98.25 131 SER B C 1
ATOM 2255 O O . SER B 1 131 ? 5.895 8.391 -9.039 1 98.25 131 SER B O 1
ATOM 2257 N N . GLY B 1 132 ? 6.855 6.492 -8.758 1 98.56 132 GLY B N 1
ATOM 2258 C CA . GLY B 1 132 ? 7.559 6.973 -7.578 1 98.56 132 GLY B CA 1
ATOM 2259 C C . GLY B 1 132 ? 8.414 5.906 -6.914 1 98.56 132 GLY B C 1
ATOM 2260 O O . GLY B 1 132 ? 8.758 4.902 -7.543 1 98.56 132 GLY B O 1
ATOM 2261 N N . PHE B 1 133 ? 8.758 6.215 -5.625 1 98.81 133 PHE B N 1
ATOM 2262 C CA . PHE B 1 133 ? 9.617 5.324 -4.848 1 98.81 133 PHE B CA 1
ATOM 2263 C C . PHE B 1 133 ? 8.859 4.758 -3.654 1 98.81 133 PHE B C 1
ATOM 2265 O O . PHE B 1 133 ? 7.926 5.383 -3.148 1 98.81 133 PHE B O 1
ATOM 2272 N N . VAL B 1 134 ? 9.289 3.611 -3.303 1 98.81 134 VAL B N 1
ATOM 2273 C CA . VAL B 1 134 ? 8.883 3.012 -2.035 1 98.81 134 VAL B CA 1
ATOM 2274 C C . VAL B 1 134 ? 9.93 3.318 -0.963 1 98.81 134 VAL B C 1
ATOM 2276 O O . VAL B 1 134 ? 11.133 3.176 -1.199 1 98.81 134 VAL B O 1
ATOM 2279 N N . PHE B 1 135 ? 9.516 3.803 0.18 1 98.81 135 PHE B N 1
ATOM 2280 C CA . PHE B 1 135 ? 10.383 4.047 1.331 1 98.81 135 PHE B CA 1
ATOM 2281 C C . PHE B 1 135 ? 10.023 3.109 2.48 1 98.81 135 PHE B C 1
ATOM 2283 O O . PHE B 1 135 ? 8.844 2.887 2.766 1 98.81 135 PHE B O 1
ATOM 2290 N N . LYS B 1 136 ? 11.023 2.543 3.105 1 98.5 136 LYS B N 1
ATOM 2291 C CA . LYS B 1 136 ? 10.828 1.634 4.23 1 98.5 136 LYS B CA 1
ATOM 2292 C C . LYS B 1 136 ? 11.734 2 5.398 1 98.5 136 LYS B C 1
ATOM 2294 O O . LYS B 1 136 ? 12.82 2.551 5.199 1 98.5 136 LYS B O 1
ATOM 2299 N N . LYS B 1 137 ? 11.305 1.685 6.539 1 98.44 137 LYS B N 1
ATOM 2300 C CA . LYS B 1 137 ? 12.078 1.857 7.766 1 98.44 137 LYS B CA 1
ATOM 2301 C C . LYS B 1 137 ? 11.75 0.767 8.781 1 98.44 137 LYS B C 1
ATOM 2303 O O . LYS B 1 137 ? 10.586 0.524 9.078 1 98.44 137 LYS B O 1
ATOM 2308 N N . ASN B 1 138 ? 12.742 0.087 9.297 1 97.75 138 ASN B N 1
ATOM 2309 C CA . ASN B 1 138 ? 12.578 -0.83 10.422 1 97.75 138 ASN B CA 1
ATOM 2310 C C . ASN B 1 138 ? 12.531 -0.082 11.75 1 97.75 138 ASN B C 1
ATOM 2312 O O . ASN B 1 138 ? 13.383 0.759 12.031 1 97.75 138 ASN B O 1
ATOM 2316 N N . ILE B 1 139 ? 11.469 -0.327 12.5 1 96.69 139 ILE B N 1
ATOM 2317 C CA . ILE B 1 139 ? 11.344 0.39 13.766 1 96.69 139 ILE B CA 1
ATOM 2318 C C . ILE B 1 139 ? 11.281 -0.607 14.922 1 96.69 139 ILE B C 1
ATOM 2320 O O . ILE B 1 139 ? 10.828 -0.267 16.016 1 96.69 139 ILE B O 1
ATOM 2324 N N . LYS B 1 140 ? 11.57 -1.932 14.633 1 85.94 140 LYS B N 1
ATOM 2325 C CA . LYS B 1 140 ? 11.531 -2.973 15.656 1 85.94 140 LYS B CA 1
ATOM 2326 C C . LYS B 1 140 ? 12.375 -2.582 16.859 1 85.94 140 LYS B C 1
ATOM 2328 O O . LYS B 1 140 ? 12.086 -2.996 17.984 1 85.94 140 LYS B O 1
ATOM 2333 N N . LEU B 1 141 ? 12.805 -1.426 17.547 1 59.47 141 LEU B N 1
ATOM 2334 C CA . LEU B 1 141 ? 13.68 -1.41 18.703 1 59.47 141 LEU B CA 1
ATOM 2335 C C . LEU B 1 141 ? 13.141 -2.311 19.812 1 59.47 141 LEU B C 1
ATOM 2337 O O . LEU B 1 141 ? 11.93 -2.486 19.938 1 59.47 141 LEU B O 1
#

Organism: Campylobacter jejuni subsp. jejuni serotype O:2 (strain ATCC 700819 / NCTC 11168) (NCBI:txid192222)

InterPro domains:
  IPR000182 GNAT domain [PF00583] (37-128)
  IPR000182 GNAT domain [PS51186] (1-141)
  IPR016181 Acyl-CoA N-acyltransferase [SSF55729] (7-133)